Protein AF-A0A0H2R542-F1 (afdb_monomer)

Nearest PDB structures (foldseek):
  8xqs-assembly1_R  TM=4.931E-01  e=3.703E-01  Clostridium perfringens

pLDDT: mean 76.77, std 12.12, range [44.44, 93.62]

Organism: NCBI:txid27342

Mean predicted aligned error: 9.07 Å

Structure (mmCIF, N/CA/C/O backbone):
data_AF-A0A0H2R542-F1
#
_entry.id   AF-A0A0H2R542-F1
#
loop_
_atom_site.group_PDB
_atom_site.id
_atom_site.type_symbol
_atom_site.label_atom_id
_atom_site.label_alt_id
_atom_site.label_comp_id
_atom_site.label_asym_id
_atom_site.label_entity_id
_atom_site.label_seq_id
_atom_site.pdbx_PDB_ins_code
_atom_site.Cartn_x
_atom_site.Cartn_y
_atom_site.Cartn_z
_atom_site.occupancy
_atom_site.B_iso_or_equiv
_atom_site.auth_seq_id
_atom_site.auth_comp_id
_atom_site.auth_asym_id
_atom_site.auth_atom_id
_atom_site.pdbx_PDB_model_num
ATOM 1 N N . MET A 1 1 ? 18.135 -10.079 -33.318 1.00 53.62 1 MET A N 1
ATOM 2 C CA . MET A 1 1 ? 16.700 -9.820 -33.598 1.00 53.62 1 MET A CA 1
ATOM 3 C C . MET A 1 1 ? 15.790 -10.272 -32.455 1.00 53.62 1 MET A C 1
ATOM 5 O O . MET A 1 1 ? 14.823 -9.570 -32.193 1.00 53.62 1 MET A O 1
ATOM 9 N N . SER A 1 2 ? 16.107 -11.361 -31.741 1.00 69.88 2 SER A N 1
ATOM 10 C CA . SER A 1 2 ? 15.374 -11.822 -30.545 1.00 69.88 2 SER A CA 1
ATOM 11 C C . SER A 1 2 ? 15.274 -10.767 -29.435 1.00 69.88 2 SER A C 1
ATOM 13 O O . SER A 1 2 ? 14.190 -10.521 -28.920 1.00 69.88 2 SER A O 1
ATOM 15 N N . ASP A 1 3 ? 16.378 -10.090 -29.116 1.00 69.19 3 ASP A N 1
ATOM 16 C CA . ASP A 1 3 ? 16.453 -9.250 -27.909 1.00 69.19 3 ASP A CA 1
ATOM 17 C C . ASP A 1 3 ? 15.667 -7.939 -28.056 1.00 69.19 3 ASP A C 1
ATOM 19 O O . ASP A 1 3 ? 15.075 -7.445 -27.098 1.00 69.19 3 ASP A O 1
ATOM 23 N N . LEU A 1 4 ? 15.581 -7.421 -29.288 1.00 73.12 4 LEU A N 1
ATOM 24 C CA . LEU A 1 4 ? 14.746 -6.268 -29.632 1.00 73.12 4 LEU A CA 1
ATOM 25 C C . LEU A 1 4 ? 13.259 -6.589 -29.439 1.00 73.12 4 LEU A C 1
ATOM 27 O O . LEU A 1 4 ? 12.520 -5.798 -28.857 1.00 73.12 4 LEU A O 1
ATOM 31 N N . ALA A 1 5 ? 12.827 -7.754 -29.928 1.00 76.38 5 ALA A N 1
ATOM 32 C CA . ALA A 1 5 ? 11.437 -8.181 -29.835 1.00 76.38 5 ALA A CA 1
ATOM 33 C C . ALA A 1 5 ? 11.014 -8.375 -28.371 1.00 76.38 5 ALA A C 1
ATOM 35 O O . ALA A 1 5 ? 9.961 -7.885 -27.967 1.00 76.38 5 ALA A O 1
ATOM 36 N N . VAL A 1 6 ? 11.870 -9.002 -27.555 1.00 75.94 6 VAL A N 1
ATOM 37 C CA . VAL A 1 6 ? 11.632 -9.171 -26.112 1.00 75.94 6 VAL A CA 1
ATOM 38 C C . VAL A 1 6 ? 11.520 -7.815 -25.411 1.00 75.94 6 VAL A C 1
ATOM 40 O O . VAL A 1 6 ? 10.579 -7.603 -24.646 1.00 75.94 6 VAL A O 1
ATOM 43 N N . ALA A 1 7 ? 12.413 -6.869 -25.716 1.00 69.94 7 ALA A N 1
ATOM 44 C CA . ALA A 1 7 ? 12.383 -5.538 -25.115 1.00 69.94 7 ALA A CA 1
ATOM 45 C C . ALA A 1 7 ? 11.099 -4.756 -25.455 1.00 69.94 7 ALA A C 1
ATOM 47 O O . ALA A 1 7 ? 10.524 -4.088 -24.593 1.00 69.94 7 ALA A O 1
ATOM 48 N N . VAL A 1 8 ? 10.610 -4.862 -26.695 1.00 76.00 8 VAL A N 1
ATOM 49 C CA . VAL A 1 8 ? 9.354 -4.220 -27.121 1.00 76.00 8 VAL A CA 1
ATOM 50 C C . VAL A 1 8 ? 8.142 -4.826 -26.404 1.00 76.00 8 VAL A C 1
ATOM 52 O O . VAL A 1 8 ? 7.282 -4.077 -25.940 1.00 76.00 8 VAL A O 1
ATOM 55 N N . ILE A 1 9 ? 8.088 -6.154 -26.256 1.00 78.62 9 ILE A N 1
ATOM 56 C CA . ILE A 1 9 ? 6.991 -6.849 -25.558 1.00 78.62 9 ILE A CA 1
ATOM 57 C C . ILE A 1 9 ? 6.966 -6.496 -24.066 1.00 78.62 9 ILE A C 1
ATOM 59 O O . ILE A 1 9 ? 5.898 -6.220 -23.512 1.00 78.62 9 ILE A O 1
ATOM 63 N N . GLN A 1 10 ? 8.133 -6.463 -23.413 1.00 73.44 10 GLN A N 1
ATOM 64 C CA . GLN A 1 10 ? 8.244 -6.056 -22.007 1.00 73.44 10 GLN A CA 1
ATOM 65 C C . GLN A 1 10 ? 7.733 -4.628 -21.815 1.00 73.44 10 GLN A C 1
ATOM 67 O O . GLN A 1 10 ? 6.914 -4.368 -20.936 1.00 73.44 10 GLN A O 1
ATOM 72 N N . ARG A 1 11 ? 8.140 -3.719 -22.704 1.00 72.19 11 ARG A N 1
ATOM 73 C CA . ARG A 1 11 ? 7.695 -2.326 -22.689 1.00 72.19 11 ARG A CA 1
ATOM 74 C C . ARG A 1 11 ? 6.179 -2.198 -22.857 1.00 72.19 11 ARG A C 1
ATOM 76 O O . ARG A 1 11 ? 5.546 -1.463 -22.107 1.00 72.19 11 ARG A O 1
ATOM 83 N N . GLN A 1 12 ? 5.592 -2.893 -23.830 1.00 79.75 12 GLN A N 1
ATOM 84 C CA . GLN A 1 12 ? 4.142 -2.868 -24.043 1.00 79.75 12 GLN A CA 1
ATOM 85 C C . GLN A 1 12 ? 3.383 -3.406 -22.830 1.00 79.75 12 GLN A C 1
ATOM 87 O O . GLN A 1 12 ? 2.414 -2.783 -22.402 1.00 79.75 12 GLN A O 1
ATOM 92 N N . SER A 1 13 ? 3.862 -4.504 -22.243 1.00 76.56 13 SER A N 1
ATOM 93 C CA . SER A 1 13 ? 3.279 -5.078 -21.027 1.00 76.56 13 SER A CA 1
ATOM 94 C C . SER A 1 13 ? 3.202 -4.042 -19.905 1.00 76.56 13 SER A C 1
ATOM 96 O O . SER A 1 13 ? 2.118 -3.822 -19.374 1.00 76.56 13 SER A O 1
ATOM 98 N N . VAL A 1 14 ? 4.306 -3.345 -19.603 1.00 74.56 14 VAL A N 1
ATOM 99 C CA . VAL A 1 14 ? 4.337 -2.290 -18.570 1.00 74.56 14 VAL A CA 1
ATOM 100 C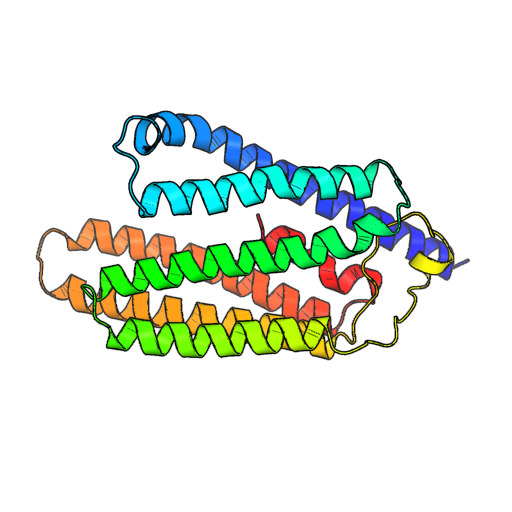 C . VAL A 1 14 ? 3.263 -1.230 -18.831 1.00 74.56 14 VAL A C 1
ATOM 102 O O . VAL A 1 14 ? 2.468 -0.940 -17.943 1.00 74.56 14 VAL A O 1
ATOM 105 N N . TYR A 1 15 ? 3.167 -0.706 -20.059 1.00 77.88 15 TYR A N 1
ATOM 106 C CA . TYR A 1 15 ? 2.163 0.310 -20.394 1.00 77.88 15 TYR A CA 1
ATOM 107 C C . TYR A 1 15 ? 0.727 -0.167 -20.186 1.00 77.88 15 TYR A C 1
ATOM 109 O O . TYR A 1 15 ? -0.081 0.572 -19.623 1.00 77.88 15 TYR A O 1
ATOM 117 N N . TYR A 1 16 ? 0.402 -1.379 -20.640 1.00 82.00 16 TYR A N 1
ATOM 118 C CA . TYR A 1 16 ? -0.943 -1.926 -20.479 1.00 82.00 16 TYR A CA 1
ATOM 119 C C . TYR A 1 16 ? -1.279 -2.170 -19.006 1.00 82.00 16 TYR A C 1
ATOM 121 O O . TYR A 1 16 ? -2.380 -1.827 -18.579 1.00 82.00 16 TYR A O 1
ATOM 129 N N . TYR A 1 17 ? -0.334 -2.687 -18.215 1.00 77.88 17 TYR A N 1
ATOM 130 C CA . TYR A 1 17 ? -0.530 -2.919 -16.783 1.00 77.88 17 TYR A CA 1
ATOM 131 C C . TYR A 1 17 ? -0.701 -1.621 -15.990 1.00 77.88 17 TYR A C 1
ATOM 133 O O . TYR A 1 17 ? -1.636 -1.512 -15.193 1.00 77.88 17 TYR A O 1
ATOM 141 N N . THR A 1 18 ? 0.145 -0.615 -16.229 1.00 76.69 18 THR A N 1
ATOM 142 C CA . THR A 1 18 ? 0.025 0.695 -15.573 1.00 76.69 18 THR A CA 1
ATOM 143 C C . THR A 1 18 ? -1.285 1.382 -15.958 1.00 76.69 18 THR A C 1
ATOM 145 O O . THR A 1 18 ? -1.970 1.921 -15.090 1.00 76.69 18 THR A O 1
ATOM 148 N N . LEU A 1 19 ? -1.685 1.318 -17.235 1.00 82.38 19 LEU A N 1
ATOM 149 C CA . LEU A 1 19 ? -2.954 1.889 -17.691 1.00 82.38 19 LEU A CA 1
ATOM 150 C C . LEU A 1 19 ? -4.158 1.187 -17.055 1.00 82.38 19 LEU A C 1
ATOM 152 O O . LEU A 1 19 ? -5.063 1.858 -16.571 1.00 82.38 19 LEU A O 1
ATOM 156 N N . ALA A 1 20 ? -4.169 -0.148 -17.035 1.00 84.31 20 ALA A N 1
ATOM 157 C CA . ALA A 1 20 ? -5.252 -0.918 -16.432 1.00 84.31 20 ALA A CA 1
ATOM 158 C C . ALA A 1 20 ? -5.397 -0.603 -14.936 1.00 84.31 20 ALA A C 1
ATOM 160 O O . ALA A 1 20 ? -6.502 -0.328 -14.474 1.00 84.31 20 ALA A O 1
ATOM 161 N N . SER A 1 21 ? -4.278 -0.562 -14.206 1.00 81.12 21 SER A N 1
ATOM 162 C CA . SER A 1 21 ? -4.252 -0.217 -12.778 1.00 81.12 21 SER A CA 1
ATOM 163 C C . SER A 1 21 ? -4.811 1.189 -12.534 1.00 81.12 21 SER A C 1
ATOM 165 O O . SER A 1 21 ? -5.658 1.388 -11.665 1.00 81.12 21 SER A O 1
ATOM 167 N N . PHE A 1 22 ? -4.406 2.159 -13.358 1.00 82.38 22 PHE A N 1
ATOM 168 C CA . PHE A 1 22 ? -4.905 3.530 -13.286 1.00 82.38 22 PHE A CA 1
ATOM 169 C C . PHE A 1 22 ? -6.413 3.623 -13.538 1.00 82.38 22 PHE A C 1
ATOM 171 O O . PHE A 1 22 ? -7.132 4.256 -12.766 1.00 82.38 22 PHE A O 1
ATOM 178 N N . VAL A 1 23 ? -6.900 2.974 -14.601 1.00 86.56 23 VAL A N 1
ATOM 179 C CA . VAL A 1 23 ? -8.323 2.988 -14.962 1.00 86.56 23 VAL A CA 1
ATOM 180 C C . VAL A 1 23 ? -9.168 2.376 -13.850 1.00 86.56 23 VAL A C 1
ATOM 182 O O . VAL A 1 23 ? -10.178 2.968 -13.483 1.00 86.56 23 VAL A O 1
ATOM 185 N N . ILE A 1 24 ? -8.748 1.240 -13.283 1.00 86.31 24 ILE A N 1
ATOM 186 C CA . ILE A 1 24 ? -9.469 0.585 -12.183 1.00 86.31 24 ILE A CA 1
ATOM 187 C C . ILE A 1 24 ? -9.507 1.491 -10.946 1.00 86.31 24 ILE A C 1
ATOM 189 O O . ILE A 1 24 ? -10.582 1.699 -10.389 1.00 86.31 24 ILE A O 1
ATOM 193 N N . CYS A 1 25 ? -8.375 2.087 -10.559 1.00 83.06 25 CYS A N 1
ATOM 194 C CA . CYS A 1 25 ? -8.300 2.985 -9.403 1.00 83.06 25 CYS A CA 1
ATOM 195 C C . CYS A 1 25 ? -9.212 4.212 -9.554 1.00 83.06 25 CYS A C 1
ATOM 197 O O . CYS A 1 25 ? -9.959 4.559 -8.640 1.00 83.06 25 CYS A O 1
ATOM 199 N N . TYR A 1 26 ? -9.199 4.856 -10.724 1.00 86.50 26 TYR A N 1
ATOM 200 C CA . TYR A 1 26 ? -10.046 6.023 -10.982 1.00 86.50 26 TYR A CA 1
ATOM 201 C C . TYR A 1 26 ? -11.521 5.638 -11.073 1.00 86.50 26 TYR A C 1
ATOM 203 O O . TYR A 1 26 ? -12.378 6.364 -10.572 1.00 86.50 26 TYR A O 1
ATOM 211 N N . TYR A 1 27 ? -11.825 4.492 -11.682 1.00 88.88 27 TYR A N 1
ATOM 212 C CA . TYR A 1 27 ? -13.186 3.978 -11.756 1.00 88.88 27 TYR A CA 1
ATOM 213 C C . TYR A 1 27 ? -13.770 3.725 -10.359 1.00 88.88 27 TYR A C 1
ATOM 215 O O . TYR A 1 27 ? -14.865 4.206 -10.066 1.00 88.88 27 TYR A O 1
ATOM 223 N N . ASP A 1 28 ? -13.024 3.053 -9.476 1.00 85.81 28 ASP A N 1
ATOM 224 C CA . ASP A 1 28 ? -13.443 2.817 -8.088 1.00 85.81 28 ASP A CA 1
ATOM 225 C C . ASP A 1 28 ? -13.589 4.128 -7.294 1.00 85.81 28 ASP A C 1
ATOM 227 O O . ASP A 1 28 ? -14.561 4.324 -6.554 1.00 85.81 28 ASP A O 1
ATOM 231 N N . TYR A 1 29 ? -12.681 5.085 -7.521 1.00 85.25 29 TYR A N 1
ATOM 232 C CA . TYR A 1 29 ? -12.760 6.414 -6.918 1.00 85.25 29 TYR A CA 1
ATOM 233 C C . TYR A 1 29 ? -14.073 7.126 -7.267 1.00 85.25 29 TYR A C 1
ATOM 235 O O . TYR A 1 29 ? -14.777 7.586 -6.366 1.00 85.25 29 TYR A O 1
ATOM 243 N N . PHE A 1 30 ? -14.432 7.193 -8.554 1.00 88.88 30 PHE A N 1
ATOM 244 C CA . PHE A 1 30 ? -15.664 7.862 -8.981 1.00 88.88 30 PHE A CA 1
ATOM 245 C C . PHE A 1 30 ? -16.918 7.143 -8.488 1.00 88.88 30 PHE A C 1
ATOM 247 O O . PHE A 1 30 ? -17.878 7.807 -8.104 1.00 88.88 30 PHE A O 1
ATOM 254 N N . LEU A 1 31 ? -16.902 5.810 -8.438 1.00 88.88 31 LEU A N 1
ATOM 255 C CA . LEU A 1 31 ? -18.041 5.026 -7.961 1.00 88.88 31 LEU A CA 1
ATOM 256 C C . LEU A 1 31 ? -18.330 5.261 -6.470 1.00 88.88 31 LEU A C 1
ATOM 258 O O . LEU A 1 31 ? -19.480 5.232 -6.041 1.00 88.88 31 LEU A O 1
ATOM 262 N N . THR A 1 32 ? -17.290 5.523 -5.679 1.00 87.38 32 THR A N 1
ATOM 263 C CA . THR A 1 32 ? -17.393 5.724 -4.225 1.00 87.38 32 THR A CA 1
ATOM 264 C C . THR A 1 32 ? -17.502 7.199 -3.811 1.00 87.38 32 THR A C 1
ATOM 266 O O . THR A 1 32 ? -17.672 7.497 -2.627 1.00 87.38 32 THR A O 1
ATOM 269 N N . LEU A 1 33 ? -17.430 8.133 -4.767 1.00 86.88 33 LEU A N 1
ATOM 270 C CA . LEU A 1 33 ? -17.436 9.578 -4.518 1.00 86.88 33 LEU A CA 1
ATOM 271 C C . LEU A 1 33 ? -18.778 10.084 -3.962 1.00 86.88 33 LEU A C 1
ATOM 273 O O . LEU A 1 33 ? -18.793 10.913 -3.051 1.00 86.88 33 LEU A O 1
ATOM 277 N N . ASP A 1 34 ? -19.902 9.555 -4.447 1.00 87.31 34 ASP A N 1
ATOM 278 C CA . ASP A 1 34 ? -21.232 9.946 -3.958 1.00 87.31 34 ASP A CA 1
ATOM 279 C C . ASP A 1 34 ? -21.423 9.589 -2.475 1.00 87.31 34 ASP A C 1
ATOM 281 O O . ASP A 1 34 ? -21.892 10.406 -1.670 1.00 87.31 34 ASP A O 1
ATOM 285 N N . ASP A 1 35 ? -20.992 8.388 -2.086 1.00 84.69 35 ASP A N 1
ATOM 286 C CA . ASP A 1 35 ? -21.011 7.940 -0.695 1.00 84.69 35 ASP A CA 1
ATOM 287 C C . ASP A 1 35 ? -20.030 8.749 0.166 1.00 84.69 35 ASP A C 1
ATOM 289 O O . ASP A 1 35 ? -20.356 9.147 1.289 1.00 84.69 35 ASP A O 1
ATOM 293 N N . GLU A 1 36 ? -18.847 9.072 -0.356 1.00 85.62 36 GLU A N 1
ATOM 294 C CA . GLU A 1 36 ? -17.854 9.897 0.335 1.00 85.62 36 GLU A CA 1
ATOM 295 C C . GLU A 1 36 ? -18.402 11.291 0.678 1.00 85.62 36 GLU A C 1
ATOM 297 O O . GLU A 1 36 ? -18.306 11.743 1.829 1.00 85.62 36 GLU A O 1
ATOM 302 N N . ILE A 1 37 ? -19.045 11.956 -0.284 1.00 84.62 37 ILE A N 1
ATOM 303 C CA . ILE A 1 37 ? -19.677 13.263 -0.069 1.00 84.62 37 ILE A CA 1
ATOM 304 C C . ILE A 1 37 ? -20.803 13.147 0.964 1.00 84.62 37 ILE A C 1
ATOM 306 O O . ILE A 1 37 ? -20.962 14.006 1.841 1.00 84.62 37 ILE A O 1
ATOM 310 N N . ARG A 1 38 ? -21.591 12.071 0.907 1.00 84.50 38 ARG A N 1
ATOM 311 C CA . ARG A 1 38 ? -22.715 11.870 1.824 1.00 84.50 38 ARG A CA 1
ATOM 312 C C . ARG A 1 38 ? -22.267 11.620 3.265 1.00 84.50 38 ARG A C 1
ATOM 314 O O . ARG A 1 38 ? -22.882 12.169 4.183 1.00 84.50 38 ARG A O 1
ATOM 321 N N . TYR A 1 39 ? -21.228 10.810 3.471 1.00 80.19 39 TYR A N 1
ATOM 322 C CA . TYR A 1 39 ? -20.844 10.311 4.797 1.00 80.19 39 TYR A CA 1
ATOM 323 C C . TYR A 1 39 ? -19.671 11.052 5.447 1.00 80.19 39 TYR A C 1
ATOM 325 O O . TYR A 1 39 ? -19.655 11.186 6.675 1.00 80.19 39 TYR A O 1
ATOM 333 N N . PHE A 1 40 ? -18.706 11.544 4.666 1.00 80.19 40 PHE A N 1
ATOM 334 C CA . PHE A 1 40 ? -17.495 12.176 5.198 1.00 80.19 40 PHE A CA 1
ATOM 335 C C . PHE A 1 40 ? -17.535 13.700 5.115 1.00 80.19 40 PHE A C 1
ATOM 337 O O . PHE A 1 40 ? -17.235 14.356 6.111 1.00 80.19 40 PHE A O 1
ATOM 344 N N . TRP A 1 41 ? -17.973 14.276 3.992 1.00 79.56 41 TRP A N 1
ATOM 345 C CA . TRP A 1 41 ? -17.943 15.735 3.801 1.00 79.56 41 TRP A CA 1
ATOM 346 C C . TRP A 1 41 ? -18.925 16.492 4.703 1.00 79.56 41 TRP A C 1
ATOM 348 O O . TRP A 1 41 ? -18.670 17.626 5.097 1.00 79.56 41 TRP A O 1
ATOM 358 N N . ARG A 1 42 ? -20.047 15.865 5.071 1.00 71.81 42 ARG A N 1
ATOM 359 C CA . ARG A 1 42 ? -21.074 16.477 5.934 1.00 71.81 42 ARG A CA 1
ATOM 360 C C . ARG A 1 42 ? -20.825 16.281 7.434 1.00 71.81 42 ARG A C 1
ATOM 362 O O . ARG A 1 42 ? -21.617 16.750 8.251 1.00 71.81 42 ARG A O 1
ATOM 369 N N . ARG A 1 43 ? -19.763 15.567 7.822 1.00 73.31 43 ARG A N 1
ATOM 370 C CA . ARG A 1 43 ? -19.461 15.222 9.220 1.00 73.31 43 ARG A CA 1
ATOM 371 C C . ARG A 1 43 ? -18.338 16.107 9.770 1.00 73.31 43 ARG A C 1
ATOM 373 O O . ARG A 1 43 ? -17.521 16.635 9.029 1.00 73.31 43 ARG A O 1
ATOM 380 N N . LYS A 1 44 ? -18.275 16.263 11.098 1.00 73.12 44 LYS A N 1
ATOM 381 C CA . LYS A 1 44 ? -17.173 16.976 11.766 1.00 73.12 44 LYS A CA 1
ATOM 382 C C . LYS A 1 44 ? -15.829 16.321 11.421 1.00 73.12 44 LYS A C 1
ATOM 384 O O . LYS A 1 44 ? -15.669 15.117 11.633 1.00 73.12 44 LYS A O 1
ATOM 389 N N . PHE A 1 45 ? -14.879 17.123 10.940 1.00 74.81 45 PHE A N 1
ATOM 390 C CA . PHE A 1 45 ? -13.511 16.692 10.660 1.00 74.81 45 PHE A CA 1
ATOM 391 C C . PHE A 1 45 ? -12.841 16.188 11.943 1.00 74.81 45 PHE A C 1
ATOM 393 O O . PHE A 1 45 ? -12.611 16.944 12.884 1.00 74.81 45 PHE A O 1
ATOM 400 N N . GLY A 1 46 ? -12.553 14.889 11.982 1.00 81.12 46 GLY A N 1
ATOM 401 C CA . GLY A 1 46 ? -11.770 14.242 13.031 1.00 81.12 46 GLY A CA 1
ATOM 402 C C . GLY A 1 46 ? -10.554 13.529 12.445 1.00 81.12 46 GLY A C 1
ATOM 403 O O . GLY A 1 46 ? -10.431 13.395 11.228 1.00 81.12 46 GLY A O 1
ATOM 404 N N . LEU A 1 47 ? -9.680 13.016 13.311 1.00 79.19 47 LEU A N 1
ATOM 405 C CA . LEU A 1 47 ? -8.424 12.370 12.913 1.00 79.19 47 LEU A CA 1
ATOM 406 C C . LEU A 1 47 ? -8.630 11.181 11.954 1.00 79.19 47 LEU A C 1
ATOM 408 O O . LEU A 1 47 ? -7.880 11.021 11.000 1.00 79.19 47 LEU A O 1
ATOM 412 N N . THR A 1 48 ? -9.690 10.390 12.141 1.00 76.25 48 THR A N 1
ATOM 413 C CA . THR A 1 48 ? -10.041 9.286 11.229 1.00 76.25 48 THR A CA 1
ATOM 414 C C . THR A 1 48 ? -10.469 9.777 9.844 1.00 76.25 48 THR A C 1
ATOM 416 O O . THR A 1 48 ? -10.105 9.160 8.851 1.00 76.25 48 THR A O 1
ATOM 419 N N . ALA A 1 49 ? -11.210 10.888 9.767 1.00 80.69 49 ALA A N 1
ATOM 420 C CA . ALA A 1 49 ? -11.611 11.479 8.490 1.00 80.69 49 ALA A CA 1
ATOM 421 C C . ALA A 1 49 ? -10.399 12.082 7.767 1.00 80.69 49 ALA A C 1
ATOM 423 O O . ALA A 1 49 ? -10.236 11.870 6.572 1.00 80.69 49 ALA A O 1
ATOM 424 N N . PHE A 1 50 ? -9.507 12.756 8.502 1.00 84.06 50 PHE A N 1
ATOM 425 C CA . PHE A 1 50 ? -8.255 13.270 7.948 1.00 84.06 50 PHE A CA 1
ATOM 426 C C . PHE A 1 50 ? -7.379 12.152 7.375 1.00 84.06 50 PHE A C 1
ATOM 428 O O . PHE A 1 50 ? -6.936 12.261 6.241 1.00 84.06 50 PHE A O 1
ATOM 435 N N . LEU A 1 51 ? -7.162 11.062 8.119 1.00 80.94 51 LEU A N 1
ATOM 436 C CA . LEU A 1 51 ? -6.358 9.935 7.637 1.00 80.94 51 LEU A CA 1
ATOM 437 C C . LEU A 1 51 ? -6.993 9.224 6.439 1.00 80.94 51 LEU A C 1
ATOM 439 O O . LEU A 1 51 ? -6.276 8.827 5.526 1.00 80.94 51 LEU A O 1
ATOM 443 N N . PHE A 1 52 ? -8.323 9.095 6.427 1.00 82.00 52 PHE A N 1
ATOM 444 C CA . PHE A 1 52 ? -9.053 8.567 5.277 1.00 82.00 52 PHE A CA 1
ATOM 445 C C . PHE A 1 52 ? -8.804 9.420 4.027 1.00 82.00 52 PHE A C 1
ATOM 447 O O . PHE A 1 52 ? -8.358 8.895 3.010 1.00 82.00 52 PHE A O 1
ATOM 454 N N . PHE A 1 53 ? -9.005 10.738 4.123 1.00 85.38 53 PHE A N 1
ATOM 455 C CA . PHE A 1 53 ? -8.746 11.652 3.013 1.00 85.38 53 PHE A CA 1
ATOM 456 C C . PHE A 1 53 ? -7.273 11.666 2.611 1.00 85.38 53 PHE A C 1
ATOM 458 O O . PHE A 1 53 ? -6.969 11.667 1.424 1.00 85.38 53 PHE A O 1
ATOM 465 N N . LEU A 1 54 ? -6.355 11.629 3.578 1.00 85.12 54 LEU A N 1
ATOM 466 C CA . LEU A 1 54 ? -4.927 11.595 3.302 1.00 85.12 54 LEU A CA 1
ATOM 467 C C . LEU A 1 54 ? -4.571 10.361 2.476 1.00 85.12 54 LEU A C 1
ATOM 469 O O . LEU A 1 54 ? -3.949 10.509 1.435 1.00 85.12 54 LEU A O 1
ATOM 473 N N . ASN A 1 55 ? -4.987 9.164 2.887 1.00 83.81 55 ASN A N 1
ATOM 474 C CA . ASN A 1 55 ? -4.703 7.940 2.141 1.00 83.81 55 ASN A CA 1
ATOM 475 C C . ASN A 1 55 ? -5.339 7.956 0.744 1.00 83.81 55 ASN A C 1
ATOM 477 O O . ASN A 1 55 ? -4.650 7.716 -0.245 1.00 83.81 55 ASN A O 1
ATOM 481 N N . ARG A 1 56 ? -6.616 8.338 0.660 1.00 85.44 56 ARG A N 1
ATOM 482 C CA . ARG A 1 56 ? -7.385 8.331 -0.588 1.00 85.44 56 ARG A CA 1
ATOM 483 C C . ARG A 1 56 ? -6.885 9.360 -1.605 1.00 85.44 56 ARG A C 1
ATOM 485 O O . ARG A 1 56 ? -6.602 9.010 -2.747 1.00 85.44 56 ARG A O 1
ATOM 492 N N . TYR A 1 57 ? -6.709 10.616 -1.198 1.00 85.25 57 TYR A N 1
ATOM 493 C CA . TYR A 1 57 ? -6.236 11.668 -2.101 1.00 85.25 57 TYR A CA 1
ATOM 494 C C . TYR A 1 57 ? -4.748 11.562 -2.412 1.00 85.25 57 TYR A C 1
ATOM 496 O O . TYR A 1 57 ? -4.345 11.946 -3.506 1.00 85.25 57 TYR A O 1
ATOM 504 N N . THR A 1 58 ? -3.936 11.010 -1.505 1.00 83.69 58 THR A N 1
ATOM 505 C CA . THR A 1 58 ? -2.537 10.692 -1.825 1.00 83.69 58 THR A CA 1
ATOM 506 C C . THR A 1 58 ? -2.479 9.705 -2.978 1.00 83.69 58 THR A C 1
ATOM 508 O O . THR A 1 58 ? -1.741 9.946 -3.929 1.00 83.69 58 THR A O 1
ATOM 511 N N . GLN A 1 59 ? -3.284 8.641 -2.931 1.00 81.88 59 GLN A N 1
ATOM 512 C CA . GLN A 1 59 ? -3.292 7.638 -3.988 1.00 81.88 59 GLN A CA 1
ATOM 513 C C . GLN A 1 59 ? -3.782 8.222 -5.320 1.00 81.88 59 GLN A C 1
ATOM 515 O O . GLN A 1 59 ? -3.124 8.075 -6.352 1.00 81.88 59 GLN A O 1
ATOM 520 N N . PHE A 1 60 ? -4.880 8.981 -5.282 1.00 83.12 60 PHE A N 1
ATOM 521 C CA . PHE A 1 60 ? -5.444 9.624 -6.467 1.00 83.12 60 PHE A CA 1
ATOM 522 C C . PHE A 1 60 ? -4.479 10.631 -7.118 1.00 83.12 60 PHE A C 1
ATOM 524 O O . PHE A 1 60 ? -4.197 10.542 -8.315 1.00 83.12 60 PHE A O 1
ATOM 531 N N . LEU A 1 61 ? -3.950 11.576 -6.330 1.00 84.56 61 LEU A N 1
ATOM 532 C CA . LEU A 1 61 ? -3.102 12.660 -6.831 1.00 84.56 61 LEU A CA 1
ATOM 533 C C . LEU A 1 61 ? -1.692 12.187 -7.169 1.00 84.56 61 LEU A C 1
ATOM 535 O O . LEU A 1 61 ? -1.130 12.623 -8.169 1.00 84.56 61 LEU A O 1
ATOM 539 N N . GLY A 1 62 ? -1.109 11.2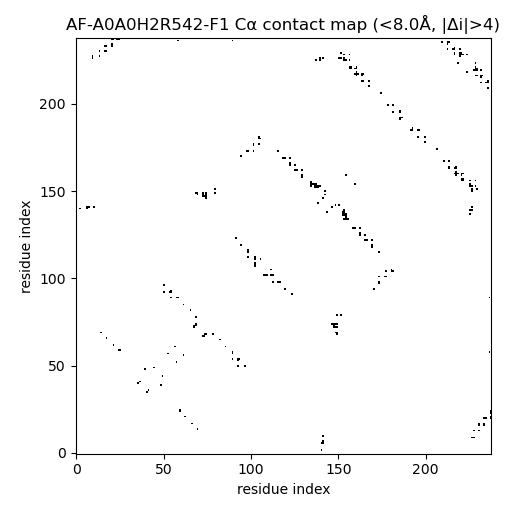99 -6.365 1.00 78.56 62 GLY A N 1
ATOM 540 C CA . GLY A 1 62 ? 0.266 10.853 -6.577 1.00 78.56 62 GLY A CA 1
ATOM 541 C C . GLY A 1 62 ? 0.437 9.883 -7.747 1.00 78.56 62 GLY A C 1
ATOM 542 O O . GLY A 1 62 ? 1.538 9.751 -8.279 1.00 78.56 62 GLY A O 1
ATOM 543 N N . THR A 1 63 ? -0.654 9.296 -8.245 1.00 77.25 63 THR A N 1
ATOM 544 C CA . THR A 1 63 ? -0.625 8.510 -9.486 1.00 77.25 63 THR A CA 1
ATOM 545 C C . THR A 1 63 ? -0.571 9.404 -10.740 1.00 77.25 63 THR A C 1
ATOM 547 O O . THR A 1 63 ? -0.108 8.965 -11.792 1.00 77.25 63 THR A O 1
ATOM 550 N N . ILE A 1 64 ? -0.960 10.687 -10.657 1.00 81.81 64 ILE A N 1
ATOM 551 C CA . ILE A 1 64 ? -0.980 11.602 -11.817 1.00 81.81 64 ILE A CA 1
ATOM 552 C C . ILE A 1 64 ? 0.430 11.838 -12.389 1.00 81.81 64 ILE A C 1
ATOM 554 O O . ILE A 1 64 ? 0.619 11.613 -13.589 1.00 81.81 64 ILE A O 1
ATOM 558 N N . PRO A 1 65 ? 1.448 12.239 -11.595 1.00 77.62 65 PRO A N 1
ATOM 559 C CA . PRO A 1 65 ? 2.789 12.460 -12.131 1.00 77.62 65 PRO A CA 1
ATOM 560 C C . PRO A 1 65 ? 3.399 11.181 -12.695 1.00 77.62 65 PRO A C 1
ATOM 562 O O . PRO A 1 65 ? 4.071 11.226 -13.717 1.00 77.62 65 PRO A O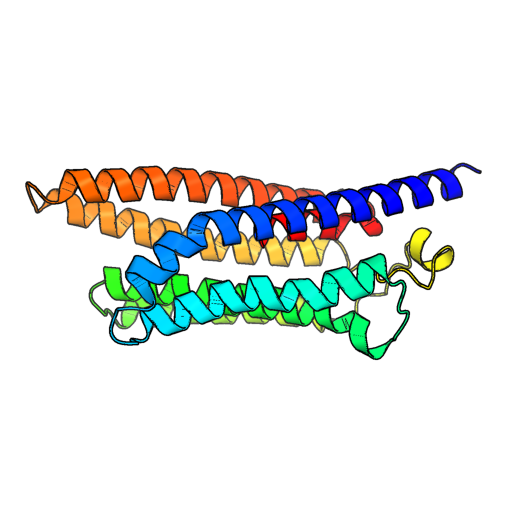 1
ATOM 565 N N . VAL A 1 66 ? 3.109 10.031 -12.085 1.00 74.06 66 VAL A N 1
ATOM 566 C CA . VAL A 1 66 ? 3.555 8.730 -12.583 1.00 74.06 66 VAL A CA 1
ATOM 567 C C . VAL A 1 66 ? 3.036 8.460 -13.994 1.00 74.06 66 VAL A C 1
ATOM 569 O O . VAL A 1 66 ? 3.807 8.071 -14.872 1.00 74.06 66 VAL A O 1
ATOM 572 N N . VAL A 1 67 ? 1.740 8.665 -14.233 1.00 76.06 67 VAL A N 1
ATOM 573 C CA . VAL A 1 67 ? 1.131 8.445 -15.551 1.00 76.06 67 VAL A CA 1
ATOM 574 C C . VAL A 1 67 ? 1.725 9.414 -16.566 1.00 76.06 67 VAL A C 1
ATOM 576 O O . VAL A 1 67 ? 2.129 9.000 -17.652 1.00 76.06 67 VAL A O 1
ATOM 579 N N . ILE A 1 68 ? 1.868 10.689 -16.203 1.00 76.50 68 ILE A N 1
ATOM 580 C CA . ILE A 1 68 ? 2.478 11.691 -17.082 1.00 76.50 68 ILE A CA 1
ATOM 581 C C . ILE A 1 68 ? 3.909 11.285 -17.452 1.00 76.50 68 ILE A C 1
ATOM 583 O O . ILE A 1 68 ? 4.241 11.266 -18.631 1.00 76.50 68 ILE A O 1
ATOM 587 N N . LEU A 1 69 ? 4.742 10.896 -16.488 1.00 71.12 69 LEU A N 1
ATOM 588 C CA . LEU A 1 69 ? 6.124 10.477 -16.748 1.00 71.12 69 LEU A CA 1
ATOM 589 C C . LEU A 1 69 ? 6.186 9.222 -17.626 1.00 71.12 69 LEU A C 1
ATOM 591 O O . LEU A 1 69 ? 6.998 9.143 -18.548 1.00 71.12 69 LEU A O 1
ATOM 595 N N . THR A 1 70 ? 5.276 8.276 -17.392 1.00 69.62 70 THR A N 1
ATOM 596 C CA . THR A 1 70 ? 5.197 7.020 -18.144 1.00 69.62 70 THR A CA 1
ATOM 597 C C . THR A 1 70 ? 4.819 7.273 -19.611 1.00 69.62 70 THR A C 1
ATOM 599 O O . THR A 1 70 ? 5.495 6.786 -20.523 1.00 69.62 70 THR A O 1
ATOM 602 N N . PHE A 1 71 ? 3.773 8.068 -19.867 1.00 70.69 71 PHE A N 1
ATOM 603 C CA . PHE A 1 71 ? 3.199 8.253 -21.208 1.00 70.69 71 PHE A CA 1
ATOM 604 C C . PHE A 1 71 ? 3.763 9.451 -21.988 1.00 70.69 71 PHE A C 1
ATOM 606 O O . PHE A 1 71 ? 3.875 9.369 -23.212 1.00 70.69 71 PHE A O 1
ATOM 613 N N . ALA A 1 72 ? 4.166 10.535 -21.319 1.00 70.25 72 ALA A N 1
ATOM 614 C CA . ALA A 1 72 ? 4.670 11.749 -21.971 1.00 70.25 72 ALA A CA 1
ATOM 615 C C . ALA A 1 72 ? 6.156 11.670 -22.371 1.00 70.25 72 ALA A C 1
ATOM 617 O O . ALA A 1 72 ? 6.660 12.596 -23.003 1.00 70.25 72 ALA A O 1
ATOM 618 N N . ARG A 1 73 ? 6.859 10.567 -22.051 1.00 62.50 73 ARG A N 1
ATOM 619 C CA . ARG A 1 73 ? 8.290 10.345 -22.372 1.00 62.50 73 ARG A CA 1
ATOM 620 C C . ARG A 1 73 ? 9.200 11.484 -21.894 1.00 62.50 73 ARG A C 1
ATOM 622 O O . ARG A 1 73 ? 10.209 11.790 -22.532 1.00 62.50 73 ARG A O 1
ATOM 629 N N . LEU A 1 74 ? 8.830 12.132 -20.791 1.00 60.19 74 LEU A N 1
ATOM 630 C CA . LEU A 1 74 ? 9.616 13.204 -20.194 1.00 60.19 74 LEU A CA 1
ATOM 631 C C . LEU A 1 74 ? 10.810 12.571 -19.473 1.00 60.19 74 LEU A C 1
ATOM 633 O O . LEU A 1 74 ? 10.705 12.126 -18.335 1.00 60.19 74 LEU A O 1
ATOM 637 N N . SER A 1 75 ? 11.944 12.497 -20.170 1.00 54.69 75 SER A N 1
ATOM 638 C CA . SER A 1 75 ? 13.213 12.002 -19.630 1.00 54.69 75 SER A CA 1
ATOM 639 C C . SER A 1 75 ? 13.875 13.076 -18.766 1.00 54.69 75 SER A C 1
ATOM 641 O O . SER A 1 75 ? 14.950 13.578 -19.103 1.00 54.69 75 SER A O 1
ATOM 643 N N . ASP A 1 76 ? 13.231 13.454 -17.666 1.00 57.03 76 ASP A N 1
ATOM 644 C CA . ASP A 1 76 ? 13.818 14.394 -16.722 1.00 57.03 76 ASP A CA 1
ATOM 645 C C . ASP A 1 76 ? 14.373 13.643 -15.505 1.00 57.03 76 ASP A C 1
ATOM 647 O O . ASP A 1 76 ? 13.644 13.010 -14.735 1.00 57.03 76 ASP A O 1
ATOM 651 N N . LYS A 1 77 ? 15.702 13.675 -15.346 1.00 57.28 77 LYS A N 1
ATOM 652 C CA . LYS A 1 77 ? 16.443 12.881 -14.344 1.00 57.28 77 LYS A CA 1
ATOM 653 C C . LYS A 1 77 ? 16.031 13.203 -12.902 1.00 57.28 77 LYS A C 1
ATOM 655 O O . LYS A 1 77 ? 16.256 12.389 -12.012 1.00 57.28 77 LYS A O 1
ATOM 660 N N . GLY A 1 78 ? 15.419 14.367 -12.670 1.00 59.12 78 GLY A N 1
ATOM 661 C CA . GLY A 1 78 ? 14.897 14.771 -11.363 1.00 59.12 78 GLY A CA 1
ATOM 662 C C . GLY A 1 78 ? 13.638 14.018 -10.918 1.00 59.12 78 GLY A C 1
ATOM 663 O O . GLY A 1 78 ? 13.376 13.946 -9.721 1.00 59.12 78 GLY A O 1
ATOM 664 N N . PHE A 1 79 ? 12.883 13.419 -11.846 1.00 63.25 79 PHE A N 1
ATOM 665 C CA . PHE A 1 79 ? 11.595 12.774 -11.551 1.00 63.25 79 PHE A CA 1
ATOM 666 C C . PHE A 1 79 ? 11.668 11.250 -11.411 1.00 63.25 79 PHE A C 1
ATOM 668 O O . PHE A 1 79 ? 10.731 10.631 -10.915 1.00 63.25 79 PHE A O 1
ATOM 675 N N . GLN A 1 80 ? 12.799 10.637 -11.760 1.00 61.06 80 GLN A N 1
ATOM 676 C CA . GLN A 1 80 ? 13.015 9.197 -11.620 1.00 61.06 80 GLN A CA 1
ATOM 677 C C . GLN A 1 80 ? 12.870 8.659 -10.173 1.00 61.06 80 GLN A C 1
ATOM 679 O O . GLN A 1 80 ? 12.294 7.585 -10.010 1.00 61.06 80 GLN A O 1
ATOM 684 N N . PRO A 1 81 ? 13.292 9.369 -9.101 1.00 67.62 81 PRO A N 1
ATOM 685 C CA . PRO A 1 81 ? 13.099 8.870 -7.738 1.00 67.62 81 PRO A CA 1
ATOM 686 C C . PRO A 1 81 ? 11.686 9.126 -7.181 1.00 67.62 81 PRO A C 1
ATOM 688 O O . PRO A 1 81 ? 11.356 8.615 -6.112 1.00 67.62 81 PRO A O 1
ATOM 691 N N . TYR A 1 82 ? 10.834 9.895 -7.878 1.00 74.75 82 TYR A N 1
ATOM 692 C CA . TYR A 1 82 ? 9.492 10.248 -7.398 1.00 74.75 82 TYR A CA 1
ATOM 693 C C . TYR A 1 82 ? 8.640 9.012 -7.098 1.00 74.75 82 TYR A C 1
ATOM 695 O O . TYR A 1 82 ? 8.006 8.950 -6.047 1.00 74.75 82 TYR A O 1
ATOM 703 N N . HIS A 1 83 ? 8.664 8.015 -7.988 1.00 71.94 83 HIS A N 1
ATOM 704 C CA . HIS A 1 83 ? 7.875 6.796 -7.820 1.00 71.94 83 HIS A CA 1
ATOM 705 C C . HIS A 1 83 ? 8.230 6.052 -6.525 1.00 71.94 83 HIS A C 1
ATOM 707 O O . HIS A 1 83 ? 7.345 5.706 -5.746 1.00 71.94 83 HIS A O 1
ATOM 713 N N . HIS A 1 84 ? 9.525 5.894 -6.247 1.00 72.25 84 HIS A N 1
ATOM 714 C CA . HIS A 1 84 ? 10.007 5.189 -5.061 1.00 72.25 84 HIS A CA 1
ATOM 715 C C . HIS A 1 84 ? 9.551 5.896 -3.782 1.00 72.25 84 HIS A C 1
ATOM 717 O O . HIS A 1 84 ? 9.033 5.266 -2.859 1.00 72.25 84 HIS A O 1
ATOM 723 N N . TYR A 1 85 ? 9.695 7.224 -3.735 1.00 78.00 85 TYR A N 1
ATOM 724 C CA . TYR A 1 85 ? 9.221 8.010 -2.598 1.00 78.00 85 TYR A CA 1
ATOM 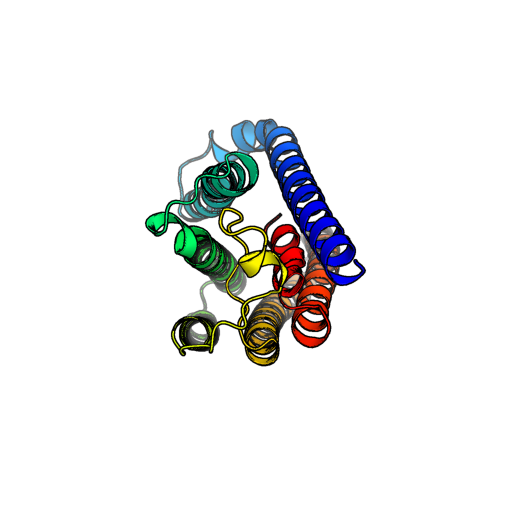725 C C . TYR A 1 85 ? 7.701 7.939 -2.444 1.00 78.00 85 TYR A C 1
ATOM 727 O O . TYR A 1 85 ? 7.212 7.866 -1.318 1.00 78.00 85 TYR A O 1
ATOM 735 N N . PHE A 1 86 ? 6.958 7.918 -3.551 1.00 80.06 86 PHE A N 1
ATOM 736 C CA . PHE A 1 86 ? 5.505 7.813 -3.540 1.00 80.06 86 PHE A CA 1
ATOM 737 C C . PHE A 1 86 ? 5.014 6.465 -2.989 1.00 80.06 86 PHE A C 1
ATOM 739 O O . PHE A 1 86 ? 4.151 6.445 -2.108 1.00 80.06 86 PHE A O 1
ATOM 746 N N . VAL A 1 87 ? 5.597 5.346 -3.429 1.00 76.25 87 VAL A N 1
ATOM 747 C CA . VAL A 1 87 ? 5.264 4.007 -2.907 1.00 76.25 87 VAL A CA 1
ATOM 748 C C . VAL A 1 87 ? 5.603 3.899 -1.420 1.00 76.25 87 VAL A C 1
ATOM 750 O O . VAL A 1 87 ? 4.785 3.456 -0.619 1.00 76.25 87 VAL A O 1
ATOM 753 N N . VAL A 1 88 ? 6.777 4.374 -0.997 1.00 79.38 88 VAL A N 1
ATOM 754 C CA . VAL A 1 88 ? 7.138 4.376 0.432 1.00 79.38 88 VAL A CA 1
ATOM 755 C C . VAL A 1 88 ? 6.161 5.226 1.248 1.00 79.38 88 VAL A C 1
ATOM 757 O O . VAL A 1 88 ? 5.738 4.824 2.332 1.00 79.38 88 VAL A O 1
ATOM 760 N N . PHE A 1 89 ? 5.771 6.390 0.730 1.00 84.00 89 PHE A N 1
ATOM 761 C CA . PHE A 1 89 ? 4.841 7.285 1.407 1.00 84.00 89 PHE A CA 1
ATOM 762 C C . PHE A 1 89 ? 3.445 6.666 1.568 1.00 84.00 89 PHE A C 1
ATOM 764 O O . PHE A 1 89 ? 2.880 6.709 2.661 1.00 84.00 89 PHE A O 1
ATOM 771 N N . THR A 1 90 ? 2.902 6.043 0.520 1.00 82.44 90 THR A N 1
ATOM 772 C CA . THR A 1 90 ? 1.589 5.376 0.569 1.00 82.44 90 THR A CA 1
ATOM 773 C C . THR A 1 90 ? 1.586 4.192 1.537 1.00 82.44 90 THR A C 1
ATOM 775 O O . THR A 1 90 ? 0.660 4.078 2.346 1.00 82.44 90 THR A O 1
ATOM 778 N N . LEU A 1 91 ? 2.656 3.390 1.561 1.00 81.75 91 LEU A N 1
ATOM 779 C CA . LEU A 1 91 ? 2.835 2.305 2.533 1.00 81.75 91 LEU A CA 1
ATOM 780 C C . LEU A 1 91 ? 2.897 2.821 3.979 1.00 81.75 91 LEU A C 1
ATOM 782 O O . LEU A 1 91 ? 2.260 2.250 4.868 1.00 81.75 91 LEU A O 1
ATOM 786 N N . ILE A 1 92 ? 3.611 3.924 4.232 1.00 85.19 92 ILE A N 1
ATOM 787 C CA . ILE A 1 92 ? 3.666 4.580 5.551 1.00 85.19 92 ILE A CA 1
ATOM 788 C C . ILE A 1 92 ? 2.271 5.040 5.984 1.00 85.19 92 ILE A C 1
ATOM 790 O O . ILE A 1 92 ? 1.839 4.751 7.099 1.00 85.19 92 ILE A O 1
ATOM 794 N N . VAL A 1 93 ? 1.537 5.728 5.110 1.00 85.12 93 VAL A N 1
ATOM 795 C CA . VAL A 1 93 ? 0.190 6.213 5.437 1.00 85.12 93 VAL A CA 1
ATOM 796 C C . VAL A 1 93 ? -0.765 5.041 5.698 1.00 85.12 93 VAL A C 1
ATOM 798 O O . VAL A 1 93 ? -1.493 5.058 6.693 1.00 85.12 93 VAL A O 1
ATOM 801 N N . GLY A 1 94 ? -0.741 4.002 4.856 1.00 86.12 94 GLY A N 1
ATOM 802 C CA . GLY A 1 94 ? -1.590 2.817 5.006 1.00 86.12 94 GLY A CA 1
ATOM 803 C C . GLY A 1 94 ? -1.331 2.064 6.313 1.00 86.12 94 GLY A C 1
ATOM 804 O O . GLY A 1 94 ? -2.255 1.783 7.080 1.00 86.12 94 GLY A O 1
ATOM 805 N N . SER A 1 95 ? -0.063 1.817 6.633 1.00 87.12 95 SER A N 1
ATOM 806 C CA . SER A 1 95 ? 0.330 1.141 7.876 1.00 87.12 95 SER A CA 1
ATOM 807 C C . SER A 1 95 ? -0.043 1.938 9.133 1.00 87.12 95 SER A C 1
ATOM 809 O O . SER A 1 95 ? -0.535 1.353 10.099 1.00 87.12 95 SER A O 1
ATOM 811 N N . LEU A 1 96 ? 0.073 3.271 9.122 1.00 86.88 96 LEU A N 1
ATOM 812 C CA . LEU A 1 96 ? -0.398 4.115 10.229 1.00 86.88 96 LEU A CA 1
ATOM 813 C C . LEU A 1 96 ? -1.910 3.984 10.464 1.00 86.88 96 LEU A C 1
ATOM 815 O O . LEU A 1 96 ? -2.355 3.927 11.614 1.00 86.88 96 LEU A O 1
ATOM 819 N N . ILE A 1 97 ? -2.704 3.890 9.394 1.00 88.25 97 ILE A N 1
ATOM 820 C CA . ILE A 1 97 ? -4.155 3.675 9.489 1.00 88.25 97 ILE A CA 1
ATOM 821 C C . ILE A 1 97 ? -4.460 2.320 10.129 1.00 88.25 97 ILE A C 1
ATOM 823 O O . ILE A 1 97 ? -5.308 2.240 11.024 1.00 88.25 97 ILE A O 1
ATOM 827 N N . LEU A 1 98 ? -3.752 1.266 9.719 1.00 87.25 98 LEU A N 1
ATOM 828 C CA . LEU A 1 98 ? -3.915 -0.075 10.282 1.00 87.25 98 LEU A CA 1
ATOM 829 C C . LEU A 1 98 ? -3.540 -0.124 11.773 1.00 87.25 98 LEU A C 1
ATOM 831 O O . LEU A 1 98 ? -4.280 -0.701 12.579 1.00 87.25 98 LEU A O 1
ATOM 835 N N . ILE A 1 99 ? -2.453 0.545 12.171 1.00 89.06 99 ILE A N 1
ATOM 836 C CA . ILE A 1 99 ? -2.044 0.661 13.579 1.00 89.06 99 ILE A CA 1
ATOM 837 C C . ILE A 1 99 ? -3.112 1.400 14.386 1.00 89.06 99 ILE A C 1
ATOM 839 O O . ILE A 1 99 ? -3.535 0.908 15.434 1.00 89.06 99 ILE A O 1
ATOM 843 N N . LEU A 1 100 ? -3.586 2.553 13.902 1.00 87.00 100 LEU A N 1
ATOM 844 C CA . LEU A 1 100 ? -4.597 3.342 14.605 1.00 87.00 100 LEU A CA 1
ATOM 845 C C . LEU A 1 100 ? -5.906 2.560 14.767 1.00 87.00 100 LEU A C 1
ATOM 847 O O . LEU A 1 100 ? -6.502 2.562 15.847 1.00 87.00 100 LEU A O 1
ATOM 851 N N . ARG A 1 101 ? -6.338 1.862 13.712 1.00 83.62 101 ARG A N 1
ATOM 852 C CA . ARG A 1 101 ? -7.529 1.005 13.736 1.00 83.62 101 ARG A CA 1
ATOM 853 C C . ARG A 1 101 ? -7.398 -0.089 14.793 1.00 83.62 101 ARG A C 1
ATOM 855 O O . ARG A 1 101 ? -8.321 -0.295 15.582 1.00 83.62 101 ARG A O 1
ATOM 862 N N . THR A 1 102 ? -6.247 -0.753 14.842 1.00 87.88 102 THR A N 1
ATOM 863 C CA . THR A 1 102 ? -5.982 -1.824 15.812 1.00 87.88 102 THR A CA 1
ATOM 864 C C . THR A 1 102 ? -5.903 -1.270 17.234 1.00 87.88 102 THR A C 1
ATOM 866 O O . THR A 1 102 ? -6.500 -1.825 18.154 1.00 87.88 102 THR A O 1
ATOM 869 N N . TYR A 1 103 ? -5.261 -0.118 17.426 1.00 88.25 103 TYR A N 1
ATOM 870 C CA . TYR A 1 103 ? -5.193 0.572 18.713 1.00 88.25 103 TYR A CA 1
ATOM 871 C C . TYR A 1 103 ? -6.581 0.943 19.256 1.00 88.25 103 TYR A C 1
ATOM 873 O O . TYR A 1 103 ? -6.881 0.690 20.428 1.00 88.25 103 TYR A O 1
ATOM 881 N N . ALA A 1 104 ? -7.453 1.480 18.397 1.00 85.31 104 ALA A N 1
ATOM 882 C CA . ALA A 1 104 ? -8.832 1.798 18.755 1.00 85.31 104 ALA A CA 1
ATOM 883 C C . ALA A 1 104 ? -9.627 0.538 19.140 1.00 85.31 104 ALA A C 1
ATOM 885 O O . ALA A 1 104 ? -10.364 0.551 20.126 1.00 85.31 104 ALA A O 1
ATOM 886 N N . LEU A 1 105 ? -9.433 -0.574 18.421 1.00 84.25 105 LEU A N 1
ATOM 887 C CA . LEU A 1 105 ? -10.100 -1.849 18.707 1.00 84.25 105 LEU A CA 1
ATOM 888 C C . LEU A 1 105 ? -9.665 -2.466 20.048 1.00 84.25 105 LEU A C 1
ATOM 890 O O . LEU A 1 105 ? -10.460 -3.099 20.744 1.00 84.25 105 LEU A O 1
ATOM 894 N N . TYR A 1 106 ? -8.414 -2.249 20.449 1.00 85.62 106 TYR A N 1
ATOM 895 C CA . TYR A 1 106 ? -7.897 -2.646 21.759 1.00 85.62 106 TYR A CA 1
ATOM 896 C C . TYR A 1 106 ? -8.209 -1.634 22.875 1.00 85.62 106 TYR A C 1
ATOM 898 O O . TYR A 1 106 ? -7.613 -1.707 23.950 1.00 85.62 106 TYR A O 1
ATOM 906 N N . GLY A 1 107 ? -9.147 -0.708 22.647 1.00 83.69 107 GLY A N 1
ATOM 907 C CA . GLY A 1 107 ? -9.621 0.235 23.661 1.00 83.69 107 GLY A CA 1
ATOM 908 C C . GLY A 1 107 ? -8.558 1.235 24.115 1.00 83.69 107 GLY A C 1
ATOM 909 O O . GLY A 1 107 ? -8.593 1.681 25.256 1.00 83.69 107 GLY A O 1
ATOM 910 N N . GLY A 1 108 ? -7.584 1.557 23.259 1.00 82.31 108 GLY A N 1
ATOM 911 C CA . GLY A 1 108 ? -6.519 2.502 23.596 1.00 82.31 108 GLY A CA 1
ATOM 912 C C . GLY A 1 108 ? -5.374 1.910 24.429 1.00 82.31 108 GLY A C 1
ATOM 913 O O . GLY A 1 108 ? -4.654 2.639 25.112 1.00 82.31 108 GLY A O 1
ATOM 914 N N . SER A 1 109 ? -5.176 0.588 24.395 1.00 87.50 109 SER A N 1
ATOM 915 C CA . SER A 1 109 ? -4.051 -0.050 25.088 1.00 87.50 109 SER A CA 1
ATOM 916 C C . SER A 1 109 ? -2.705 0.393 24.504 1.00 87.50 109 SER A C 1
ATOM 918 O O . SER A 1 109 ? -2.319 -0.010 23.404 1.00 87.50 109 SER A O 1
ATOM 920 N N . ARG A 1 110 ? -1.942 1.182 25.275 1.00 89.06 110 ARG A N 1
ATOM 921 C CA . ARG A 1 110 ? -0.601 1.655 24.880 1.00 89.06 110 ARG A CA 1
ATOM 922 C C . ARG A 1 110 ? 0.379 0.511 24.608 1.00 89.06 110 ARG A C 1
ATOM 924 O O . ARG A 1 110 ? 1.270 0.670 23.786 1.00 89.06 110 ARG A O 1
ATOM 931 N N . LYS A 1 111 ? 0.190 -0.655 25.237 1.00 90.69 111 LYS A N 1
ATOM 932 C CA . LYS A 1 111 ? 1.031 -1.841 25.001 1.00 90.69 111 LYS A CA 1
ATOM 933 C C . LYS A 1 111 ? 0.971 -2.289 23.539 1.00 90.69 111 LYS A C 1
ATOM 935 O O . LYS A 1 111 ? 2.015 -2.491 22.936 1.00 90.69 111 LYS A O 1
ATOM 940 N N . VAL A 1 112 ? -0.235 -2.367 22.969 1.00 90.19 112 VAL A N 1
ATOM 941 C CA . VAL A 1 112 ? -0.445 -2.758 21.563 1.00 90.19 112 VAL A CA 1
ATOM 942 C C . VAL A 1 112 ? 0.138 -1.714 20.615 1.00 90.19 112 VAL A C 1
ATOM 944 O O . VAL A 1 112 ? 0.738 -2.062 19.602 1.00 90.19 112 VAL A O 1
ATOM 947 N N . LEU A 1 113 ? 0.010 -0.431 20.965 1.00 89.75 113 LEU A N 1
ATOM 948 C CA . LEU A 1 113 ? 0.605 0.648 20.181 1.00 89.75 113 LEU A CA 1
ATOM 949 C C . LEU A 1 113 ? 2.130 0.530 20.134 1.00 89.75 113 LEU A C 1
ATOM 951 O O . LEU A 1 113 ? 2.691 0.571 19.047 1.00 89.75 113 LEU A O 1
ATOM 955 N N . TYR A 1 114 ? 2.796 0.345 21.278 1.00 92.50 114 TYR A N 1
ATOM 956 C CA . TYR A 1 114 ? 4.255 0.226 21.312 1.00 92.50 114 TYR A CA 1
ATOM 957 C C . TYR A 1 114 ? 4.756 -1.017 20.571 1.00 92.50 114 TYR A C 1
ATOM 959 O O . TYR A 1 114 ? 5.737 -0.916 19.839 1.00 92.50 114 TYR A O 1
ATOM 967 N N . THR A 1 115 ? 4.072 -2.162 20.687 1.00 91.88 115 THR A N 1
ATOM 968 C CA . THR A 1 115 ? 4.460 -3.375 19.946 1.00 91.88 115 THR A CA 1
ATOM 969 C C . THR A 1 115 ? 4.309 -3.195 18.438 1.00 91.88 115 THR A C 1
ATOM 971 O O . THR A 1 115 ? 5.216 -3.544 17.688 1.00 91.88 115 THR A O 1
ATOM 974 N N . LEU A 1 116 ? 3.192 -2.616 17.984 1.00 91.44 116 LEU A N 1
ATOM 975 C CA . LEU A 1 116 ? 2.958 -2.384 16.558 1.00 91.44 116 LEU A CA 1
ATOM 976 C C . LEU A 1 116 ? 3.875 -1.297 15.995 1.00 91.44 116 LEU A C 1
ATOM 978 O O . LEU A 1 116 ? 4.399 -1.462 14.900 1.00 91.44 116 LEU A O 1
ATOM 982 N N . ALA A 1 117 ? 4.119 -0.224 16.748 1.00 92.00 117 ALA A N 1
ATOM 983 C CA . ALA A 1 117 ? 5.045 0.832 16.353 1.00 92.00 117 ALA A CA 1
ATOM 984 C C . ALA A 1 117 ? 6.484 0.311 16.252 1.00 92.00 117 ALA A C 1
ATOM 986 O O . ALA A 1 117 ? 7.187 0.654 15.309 1.00 92.00 117 ALA A O 1
ATOM 987 N N . MET A 1 118 ? 6.917 -0.555 17.175 1.00 93.62 118 MET A N 1
ATOM 988 C CA . MET A 1 118 ? 8.238 -1.181 17.106 1.00 93.62 118 MET A CA 1
ATOM 989 C C . MET A 1 118 ? 8.378 -2.055 15.854 1.00 93.62 118 MET A C 1
ATOM 991 O O . MET A 1 118 ? 9.351 -1.908 15.118 1.00 93.62 118 MET A O 1
ATOM 995 N N . LEU A 1 119 ? 7.394 -2.920 15.579 1.00 91.69 119 LEU A N 1
ATOM 996 C CA . LEU A 1 119 ? 7.377 -3.739 14.361 1.00 91.69 119 LEU A CA 1
ATOM 997 C C . LEU A 1 119 ? 7.376 -2.877 13.094 1.00 91.69 119 LEU A C 1
ATOM 999 O O . LEU A 1 119 ? 8.086 -3.179 12.139 1.00 91.69 119 LEU A O 1
ATOM 1003 N N . TRP A 1 120 ? 6.624 -1.780 13.109 1.00 92.69 120 TRP A N 1
ATOM 1004 C CA . TRP A 1 120 ? 6.549 -0.841 11.999 1.00 92.69 120 TRP A CA 1
ATOM 1005 C C . TRP A 1 120 ? 7.878 -0.127 11.731 1.00 92.69 120 TRP A C 1
ATOM 1007 O O . TRP A 1 120 ? 8.321 -0.070 10.588 1.00 92.69 120 TRP A O 1
ATOM 1017 N N . VAL A 1 121 ? 8.561 0.359 12.773 1.00 92.44 121 VAL A N 1
ATOM 1018 C CA . VAL A 1 121 ? 9.884 0.992 12.638 1.00 92.44 121 VAL A CA 1
ATOM 1019 C C . VAL A 1 121 ? 10.903 0.010 12.062 1.00 92.44 121 VAL A C 1
ATOM 1021 O O . VAL A 1 121 ? 11.699 0.392 11.207 1.00 92.44 121 VAL A O 1
ATOM 1024 N N . ILE A 1 122 ? 10.857 -1.260 12.478 1.00 90.56 122 ILE A N 1
ATOM 1025 C CA . ILE A 1 122 ? 11.710 -2.312 11.909 1.00 90.56 122 ILE A CA 1
ATOM 1026 C C . ILE A 1 122 ? 11.390 -2.504 10.421 1.00 90.56 122 ILE A C 1
ATOM 1028 O O . ILE A 1 122 ? 12.307 -2.521 9.600 1.00 90.56 122 ILE A O 1
ATOM 1032 N N . ALA A 1 123 ? 10.107 -2.591 10.060 1.00 88.19 123 ALA A N 1
ATOM 1033 C CA . ALA A 1 123 ? 9.683 -2.779 8.676 1.00 88.19 123 ALA A CA 1
ATOM 1034 C C . ALA A 1 123 ? 10.124 -1.622 7.763 1.00 88.19 123 ALA A C 1
ATOM 1036 O O . ALA A 1 123 ? 10.729 -1.848 6.714 1.00 88.19 123 ALA A O 1
ATOM 1037 N N . VAL A 1 124 ? 9.896 -0.380 8.198 1.00 87.56 124 VAL A N 1
ATOM 1038 C CA . VAL A 1 124 ?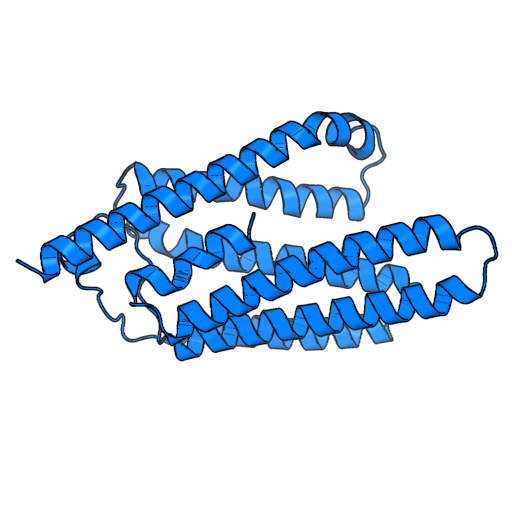 10.321 0.827 7.476 1.00 87.56 124 VAL A CA 1
ATOM 1039 C C . VAL A 1 124 ? 11.844 0.918 7.402 1.00 87.56 124 VAL A C 1
ATOM 1041 O O . VAL A 1 124 ? 12.381 1.253 6.349 1.00 87.56 124 VAL A O 1
ATOM 1044 N N . GLY A 1 125 ? 12.556 0.578 8.479 1.00 87.50 125 GLY A N 1
ATOM 1045 C CA . GLY A 1 125 ? 14.018 0.563 8.503 1.00 87.50 125 GLY A CA 1
ATOM 1046 C C . GLY A 1 125 ? 14.611 -0.397 7.471 1.00 87.50 125 GLY A C 1
ATOM 1047 O O . GLY A 1 125 ? 15.531 -0.021 6.745 1.00 87.50 125 GLY A O 1
ATOM 1048 N N . ILE A 1 126 ? 14.042 -1.602 7.346 1.00 85.75 126 ILE A N 1
ATOM 1049 C CA . ILE A 1 126 ? 14.437 -2.564 6.307 1.00 85.75 126 ILE A CA 1
ATOM 1050 C C . ILE A 1 126 ? 14.119 -2.003 4.916 1.00 85.75 126 ILE A C 1
ATOM 1052 O O . ILE A 1 126 ? 14.988 -2.030 4.046 1.00 85.75 126 ILE A O 1
ATOM 1056 N N . GLY A 1 127 ? 12.931 -1.424 4.713 1.00 80.56 127 GLY A N 1
ATOM 1057 C CA . GLY A 1 127 ? 12.556 -0.792 3.444 1.00 80.56 127 GLY A CA 1
ATOM 1058 C C . GLY A 1 127 ? 13.538 0.305 3.017 1.00 80.56 127 GLY A C 1
ATOM 1059 O O . GLY A 1 127 ? 14.096 0.250 1.922 1.00 80.56 127 GLY A O 1
ATOM 1060 N N . ILE A 1 128 ? 13.849 1.251 3.906 1.00 82.94 128 ILE A N 1
ATOM 1061 C CA . ILE A 1 128 ? 14.817 2.329 3.645 1.00 82.94 128 ILE A CA 1
ATOM 1062 C C . ILE A 1 128 ? 16.206 1.756 3.344 1.00 82.94 128 ILE A C 1
ATOM 1064 O O . ILE A 1 128 ? 16.866 2.206 2.407 1.00 82.94 128 ILE A O 1
ATOM 1068 N N . TRP A 1 129 ? 16.642 0.737 4.090 1.00 83.94 129 TRP A N 1
ATOM 1069 C CA . TRP A 1 129 ? 17.918 0.068 3.842 1.00 83.94 129 TRP A CA 1
ATOM 1070 C C . TRP A 1 129 ? 17.992 -0.534 2.435 1.00 83.94 129 TRP A C 1
ATOM 1072 O O . TRP A 1 129 ? 19.012 -0.375 1.760 1.00 83.94 129 TRP A O 1
ATOM 1082 N N . THR A 1 130 ? 16.918 -1.174 1.958 1.00 75.56 130 THR A N 1
ATOM 1083 C CA . THR A 1 130 ? 16.893 -1.730 0.595 1.00 75.56 130 THR A CA 1
ATOM 1084 C C . THR A 1 130 ? 17.026 -0.658 -0.485 1.00 75.56 130 THR A C 1
ATOM 1086 O O . THR A 1 130 ? 17.739 -0.887 -1.460 1.00 75.56 130 THR A O 1
ATOM 1089 N N . ILE A 1 131 ? 16.435 0.522 -0.270 1.00 71.94 131 ILE A N 1
ATOM 1090 C CA . ILE A 1 131 ? 16.465 1.649 -1.214 1.00 71.94 131 ILE A CA 1
ATOM 1091 C C . ILE A 1 131 ? 17.830 2.351 -1.201 1.00 71.94 131 ILE A C 1
ATOM 1093 O O . ILE A 1 131 ? 18.386 2.643 -2.260 1.00 71.94 131 ILE A O 1
ATOM 1097 N N . MET A 1 132 ? 18.381 2.615 -0.010 1.00 73.19 132 MET A N 1
ATOM 1098 C CA . MET A 1 132 ? 19.635 3.361 0.171 1.00 73.19 132 MET A CA 1
ATOM 1099 C C . MET A 1 132 ? 20.886 2.536 -0.133 1.00 73.19 132 MET A C 1
ATOM 1101 O O . MET A 1 132 ? 21.925 3.091 -0.503 1.00 73.19 132 MET A O 1
ATOM 1105 N N . SER A 1 133 ? 20.827 1.217 0.050 1.00 67.00 133 SER A N 1
ATOM 1106 C CA . SER A 1 133 ? 21.960 0.348 -0.239 1.00 67.00 133 SER A CA 1
ATOM 1107 C C . SER A 1 133 ? 22.172 0.307 -1.751 1.00 67.00 133 SER A C 1
ATOM 1109 O O . SER A 1 133 ? 21.384 -0.311 -2.465 1.00 67.00 133 SER A O 1
ATOM 1111 N N . ARG A 1 134 ? 23.234 0.981 -2.231 1.00 52.47 134 ARG 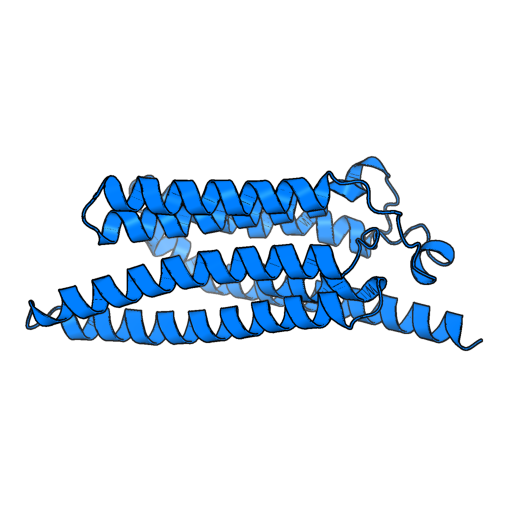A N 1
ATOM 1112 C CA . ARG A 1 134 ? 23.615 1.059 -3.652 1.00 52.47 134 ARG A CA 1
ATOM 1113 C C . ARG A 1 134 ? 23.512 -0.321 -4.293 1.00 52.47 134 ARG A C 1
ATOM 1115 O O . ARG A 1 134 ? 24.352 -1.188 -4.059 1.00 52.47 134 ARG A O 1
ATOM 1122 N N . SER A 1 135 ? 22.481 -0.508 -5.102 1.00 51.84 135 SER A N 1
ATOM 1123 C CA . SER A 1 135 ? 22.404 -1.649 -5.996 1.00 51.84 135 SER A CA 1
ATOM 1124 C C . SER A 1 135 ? 23.211 -1.288 -7.231 1.00 51.84 135 SER A C 1
ATOM 1126 O O . SER A 1 135 ? 23.108 -0.177 -7.753 1.00 51.84 135 SER A O 1
ATOM 1128 N N . THR A 1 136 ? 24.067 -2.201 -7.679 1.00 44.44 136 THR A N 1
ATOM 1129 C CA . THR A 1 136 ? 24.609 -2.139 -9.033 1.00 44.44 136 THR A CA 1
ATOM 1130 C C . THR A 1 136 ? 23.406 -2.116 -9.962 1.00 44.44 136 THR A C 1
ATOM 1132 O O . THR A 1 136 ? 22.705 -3.121 -10.038 1.00 44.44 136 THR A O 1
ATOM 1135 N N . VAL A 1 137 ? 23.118 -0.969 -10.581 1.00 52.16 137 VAL A N 1
ATOM 1136 C CA . VAL A 1 137 ? 22.013 -0.837 -11.534 1.00 52.16 137 VAL A CA 1
ATOM 1137 C C . VAL A 1 137 ? 22.252 -1.871 -12.625 1.00 52.16 137 VAL A C 1
ATOM 1139 O O . VAL A 1 137 ? 23.145 -1.701 -13.460 1.00 52.16 137 VAL A O 1
ATOM 1142 N N . VAL A 1 138 ? 21.510 -2.976 -12.580 1.00 51.44 138 VAL A N 1
ATOM 1143 C CA . VAL A 1 138 ? 21.522 -3.953 -13.660 1.00 51.44 138 VAL A CA 1
ATOM 1144 C C . VAL A 1 138 ? 20.738 -3.287 -14.771 1.00 51.44 138 VAL A C 1
ATOM 1146 O O . VAL A 1 138 ? 19.514 -3.283 -14.748 1.00 51.44 138 VAL A O 1
ATOM 1149 N N . LYS A 1 139 ? 21.447 -2.636 -15.700 1.00 51.75 139 LYS A N 1
ATOM 1150 C CA . LYS A 1 139 ? 20.809 -2.024 -16.865 1.00 51.75 139 LYS A CA 1
ATOM 1151 C C . LYS A 1 139 ? 20.059 -3.122 -17.602 1.00 51.75 139 LYS A C 1
ATOM 1153 O O . LYS A 1 139 ? 20.681 -4.047 -18.128 1.00 51.75 139 LYS A O 1
ATOM 1158 N N . SER A 1 140 ? 18.736 -3.024 -17.625 1.00 54.28 140 SER A N 1
ATOM 1159 C CA . SER A 1 140 ? 17.936 -3.900 -18.462 1.00 54.28 140 SER A CA 1
ATOM 1160 C C . SER A 1 140 ? 18.309 -3.638 -19.930 1.00 54.28 140 SER A C 1
ATOM 1162 O O . SER A 1 140 ? 18.591 -2.489 -20.288 1.00 54.28 140 SER A O 1
ATOM 1164 N N . PRO A 1 141 ? 18.281 -4.645 -20.824 1.00 53.25 141 PRO A N 1
ATOM 1165 C CA . PRO A 1 141 ? 18.408 -4.420 -22.267 1.00 53.25 141 PRO A CA 1
ATOM 1166 C C . PRO A 1 141 ? 17.431 -3.348 -22.784 1.00 53.25 141 PRO A C 1
ATOM 1168 O O . PRO A 1 141 ? 17.723 -2.649 -23.752 1.00 53.25 141 PRO A O 1
ATOM 1171 N N . VAL A 1 142 ? 16.294 -3.178 -22.097 1.00 54.62 142 VAL A N 1
ATOM 1172 C CA . VAL A 1 142 ? 15.274 -2.164 -22.390 1.00 54.62 142 VAL A CA 1
ATOM 1173 C C . VAL A 1 142 ? 15.750 -0.744 -22.062 1.00 54.62 142 VAL A C 1
ATOM 1175 O O . VAL A 1 142 ? 15.489 0.156 -22.854 1.00 54.62 142 VAL A O 1
ATOM 1178 N N . ASP A 1 143 ? 16.505 -0.536 -20.979 1.00 54.41 143 ASP A N 1
ATOM 1179 C CA . ASP A 1 143 ? 17.038 0.787 -20.596 1.00 54.41 143 ASP A CA 1
ATOM 1180 C C . ASP A 1 143 ? 18.110 1.274 -21.571 1.00 54.41 143 ASP A C 1
ATOM 1182 O O . ASP A 1 143 ? 18.266 2.471 -21.812 1.00 54.41 143 ASP A O 1
ATOM 1186 N N . VAL A 1 144 ? 18.865 0.330 -22.142 1.00 55.84 144 VAL A N 1
ATOM 1187 C CA . VAL A 1 144 ? 19.911 0.618 -23.130 1.00 55.84 144 VAL A CA 1
ATOM 1188 C C . VAL A 1 144 ? 19.294 0.992 -24.479 1.00 55.84 144 VAL A C 1
ATOM 1190 O O . VAL A 1 144 ? 19.815 1.870 -25.164 1.00 55.84 144 VAL A O 1
ATOM 1193 N N . LEU A 1 145 ? 18.178 0.358 -24.855 1.00 52.47 145 LEU A N 1
ATOM 1194 C CA . LEU A 1 145 ? 17.491 0.626 -26.120 1.00 52.47 145 LEU A CA 1
ATOM 1195 C C . LEU A 1 145 ? 16.463 1.761 -26.065 1.00 52.47 145 LEU A C 1
ATOM 1197 O O . LEU A 1 145 ? 16.196 2.386 -27.091 1.00 52.47 145 LEU A O 1
ATOM 1201 N N . PHE A 1 146 ? 15.884 2.034 -24.898 1.00 57.09 146 PHE A N 1
ATOM 1202 C CA . PHE A 1 146 ? 14.845 3.043 -24.712 1.00 57.09 146 PHE A CA 1
ATOM 1203 C C . PHE A 1 146 ? 15.173 3.958 -23.520 1.00 57.09 146 PHE A C 1
ATOM 1205 O O . PHE A 1 146 ? 14.479 3.920 -22.505 1.00 57.09 146 PHE A O 1
ATOM 1212 N N . PRO A 1 147 ? 16.176 4.846 -23.652 1.00 51.25 147 PRO A N 1
ATOM 1213 C CA . PRO A 1 147 ? 16.669 5.691 -22.556 1.00 51.25 147 PRO A CA 1
ATOM 1214 C C . PRO A 1 147 ? 15.644 6.703 -22.010 1.00 51.25 147 PRO A C 1
ATOM 1216 O O . PRO A 1 147 ? 15.861 7.269 -20.946 1.00 51.25 147 PRO A O 1
ATOM 1219 N N . ASN A 1 148 ? 14.529 6.923 -22.721 1.00 50.06 148 ASN A N 1
ATOM 1220 C CA . ASN A 1 148 ? 13.455 7.847 -22.331 1.00 50.06 148 ASN A CA 1
ATOM 1221 C C . ASN A 1 148 ? 12.284 7.156 -21.614 1.00 50.06 148 ASN A C 1
ATOM 1223 O O . ASN A 1 148 ? 11.236 7.773 -21.417 1.00 50.06 148 ASN A O 1
ATOM 1227 N N . VAL A 1 149 ? 12.404 5.863 -21.307 1.00 52.44 149 VAL A N 1
ATOM 1228 C CA . VAL A 1 149 ? 11.406 5.148 -20.512 1.00 52.44 149 VAL A CA 1
ATOM 1229 C C . VAL A 1 149 ? 11.916 5.132 -19.080 1.00 52.44 149 VAL A C 1
ATOM 1231 O O . VAL A 1 149 ? 12.992 4.607 -18.808 1.00 52.44 149 VAL A O 1
ATOM 1234 N N . CYS A 1 150 ? 11.150 5.721 -18.165 1.00 50.59 150 CYS A N 1
ATOM 1235 C CA . CYS A 1 150 ? 11.399 5.629 -16.731 1.00 50.59 150 CYS A CA 1
ATOM 1236 C C . CYS A 1 150 ? 11.053 4.215 -16.242 1.00 50.59 150 CYS A C 1
ATOM 1238 O O . CYS A 1 150 ? 10.059 4.025 -15.549 1.00 50.59 150 CYS A O 1
ATOM 1240 N N . LEU A 1 151 ? 11.831 3.215 -16.658 1.00 51.53 151 LEU A N 1
ATOM 1241 C CA . LEU A 1 151 ? 11.845 1.923 -15.986 1.00 51.53 151 LEU A CA 1
ATOM 1242 C C . LEU A 1 151 ? 12.720 2.057 -14.744 1.00 51.53 151 LEU A C 1
ATOM 1244 O O . LEU A 1 151 ? 13.723 2.782 -14.731 1.00 51.53 151 LEU A O 1
ATOM 1248 N N . GLU A 1 152 ? 12.274 1.426 -13.668 1.00 51.88 152 GLU A N 1
ATOM 1249 C CA . GLU A 1 152 ? 12.975 1.490 -12.399 1.00 51.88 152 GLU A CA 1
ATOM 1250 C C . GLU A 1 152 ? 14.325 0.777 -12.523 1.00 51.88 152 GLU A C 1
ATOM 1252 O O . GLU A 1 152 ? 14.393 -0.323 -13.081 1.00 51.88 152 GLU A O 1
ATOM 1257 N N . PRO A 1 153 ? 15.424 1.395 -12.054 1.00 50.62 153 PRO A N 1
ATOM 1258 C CA . PRO A 1 153 ? 16.721 0.745 -12.051 1.00 50.62 153 PRO A CA 1
ATOM 1259 C C . PRO A 1 153 ? 16.635 -0.512 -11.190 1.00 50.62 153 PRO A C 1
ATOM 1261 O O . PRO A 1 153 ? 16.423 -0.441 -9.982 1.00 50.62 153 PRO A O 1
ATOM 1264 N N . SER A 1 154 ? 16.807 -1.665 -11.827 1.00 50.72 154 SER A N 1
ATOM 1265 C CA . SER A 1 154 ? 16.550 -2.949 -11.197 1.00 50.72 154 SER A CA 1
ATOM 1266 C C . SER A 1 154 ? 17.472 -3.183 -10.003 1.00 50.72 154 SER A C 1
ATOM 1268 O O . SER A 1 154 ? 18.701 -3.263 -10.130 1.00 50.72 154 SER A O 1
ATOM 1270 N N . TYR A 1 155 ? 16.857 -3.289 -8.827 1.00 56.09 155 TYR A N 1
ATOM 1271 C CA . TYR A 1 155 ? 17.507 -3.757 -7.613 1.00 56.09 155 TYR A CA 1
ATOM 1272 C C . TYR A 1 155 ? 17.825 -5.251 -7.743 1.00 56.09 155 TYR A C 1
ATOM 1274 O O . TYR A 1 155 ? 17.306 -5.967 -8.597 1.00 56.09 155 TYR A O 1
ATOM 1282 N N . ASN A 1 156 ? 18.693 -5.758 -6.869 1.00 65.06 156 ASN A N 1
ATOM 1283 C CA . ASN A 1 156 ? 18.830 -7.201 -6.714 1.00 65.06 156 ASN A CA 1
ATOM 1284 C C . ASN A 1 156 ? 17.460 -7.763 -6.285 1.00 65.06 156 ASN A C 1
ATOM 1286 O O . ASN A 1 156 ? 17.002 -7.429 -5.191 1.00 65.06 156 ASN A O 1
ATOM 1290 N N . GLY A 1 157 ? 16.817 -8.586 -7.121 1.00 67.50 157 GLY A N 1
ATOM 1291 C CA . GLY A 1 157 ? 15.453 -9.092 -6.899 1.00 67.50 157 GLY A CA 1
ATOM 1292 C C . GLY A 1 157 ? 15.240 -9.751 -5.528 1.00 67.50 157 GLY A C 1
ATOM 1293 O O . GLY A 1 157 ? 14.161 -9.676 -4.946 1.00 67.50 157 GLY A O 1
ATOM 1294 N N . GLN A 1 158 ? 16.309 -10.282 -4.923 1.00 75.62 158 GLN A N 1
ATOM 1295 C CA . GLN A 1 158 ? 16.295 -10.793 -3.547 1.00 75.62 158 GLN A CA 1
ATOM 1296 C C . GLN A 1 158 ? 15.973 -9.721 -2.491 1.00 75.62 158 GLN A C 1
ATOM 1298 O O . GLN A 1 158 ? 15.306 -10.007 -1.499 1.00 75.62 158 GLN A O 1
ATOM 1303 N N . ARG A 1 159 ? 16.444 -8.484 -2.679 1.00 76.69 159 ARG A N 1
ATOM 1304 C CA . ARG A 1 159 ? 16.179 -7.363 -1.762 1.00 76.69 159 ARG A CA 1
ATOM 1305 C C . ARG A 1 159 ? 14.745 -6.872 -1.895 1.00 76.69 159 ARG A C 1
ATOM 1307 O O . ARG A 1 159 ? 14.109 -6.612 -0.883 1.00 76.69 159 ARG A O 1
ATOM 1314 N N . LEU A 1 160 ? 14.242 -6.799 -3.125 1.00 76.06 160 LEU A N 1
ATOM 1315 C CA . LEU A 1 160 ? 12.852 -6.445 -3.391 1.00 76.06 160 LEU A CA 1
ATOM 1316 C C . LEU A 1 160 ? 11.903 -7.481 -2.767 1.00 76.06 160 LEU A C 1
ATOM 1318 O O . LEU A 1 160 ? 10.977 -7.121 -2.042 1.00 76.06 160 LEU A O 1
ATOM 1322 N N . ALA A 1 161 ? 12.209 -8.771 -2.935 1.00 81.50 161 ALA A N 1
ATOM 1323 C CA . ALA A 1 161 ? 11.474 -9.853 -2.289 1.00 81.50 161 ALA A CA 1
ATOM 1324 C C . ALA A 1 161 ? 11.494 -9.733 -0.755 1.00 81.50 161 ALA A C 1
ATOM 1326 O O . ALA A 1 161 ? 10.458 -9.906 -0.117 1.00 81.50 161 ALA A O 1
ATOM 1327 N N . LEU A 1 162 ? 12.644 -9.388 -0.159 1.00 84.81 162 LEU A N 1
ATOM 1328 C CA . LEU A 1 162 ? 12.754 -9.162 1.285 1.00 84.81 162 LEU A CA 1
ATOM 1329 C C . LEU A 1 162 ? 11.827 -8.033 1.759 1.00 84.81 162 LEU A C 1
ATOM 1331 O O . LEU A 1 162 ? 11.147 -8.198 2.770 1.00 84.81 162 LEU A O 1
ATOM 1335 N N . THR A 1 163 ? 11.756 -6.919 1.025 1.00 83.00 163 THR A N 1
ATOM 1336 C CA . THR A 1 163 ? 10.848 -5.806 1.343 1.00 83.00 163 THR A CA 1
ATOM 1337 C C . THR A 1 163 ? 9.393 -6.265 1.348 1.00 83.00 163 THR A C 1
ATOM 1339 O O . THR A 1 163 ? 8.680 -6.030 2.324 1.00 83.00 163 THR A O 1
ATOM 1342 N N . TRP A 1 164 ? 8.961 -6.994 0.317 1.00 86.19 164 TRP A N 1
ATOM 1343 C CA . TRP A 1 164 ? 7.591 -7.510 0.241 1.00 86.19 164 TRP A CA 1
ATOM 1344 C C . TRP A 1 164 ? 7.270 -8.535 1.331 1.00 86.19 164 TRP A C 1
ATOM 1346 O O . TRP A 1 164 ? 6.177 -8.498 1.892 1.00 86.19 164 TRP A O 1
ATOM 1356 N N . ILE A 1 165 ? 8.219 -9.403 1.694 1.00 89.31 165 ILE A N 1
ATOM 1357 C CA . ILE A 1 165 ? 8.062 -10.352 2.808 1.00 89.31 165 ILE A CA 1
ATOM 1358 C C . ILE A 1 165 ? 7.851 -9.607 4.129 1.00 89.31 165 ILE A C 1
ATOM 1360 O O . ILE A 1 165 ? 6.989 -9.984 4.925 1.00 89.31 165 ILE A O 1
ATOM 1364 N N . VAL A 1 166 ? 8.622 -8.548 4.373 1.00 89.31 166 VAL A N 1
ATOM 1365 C CA . VAL A 1 166 ? 8.520 -7.746 5.598 1.00 89.31 166 VAL A CA 1
ATOM 1366 C C . VAL A 1 166 ? 7.175 -7.023 5.673 1.00 89.31 166 VAL A C 1
ATOM 1368 O O . VAL A 1 166 ? 6.524 -7.079 6.717 1.00 89.31 166 VAL A O 1
ATOM 1371 N N . VAL A 1 167 ? 6.725 -6.415 4.570 1.00 86.69 167 VAL A N 1
ATOM 1372 C CA . VAL A 1 167 ? 5.404 -5.766 4.478 1.00 86.69 167 VAL A CA 1
ATOM 1373 C C . VAL A 1 167 ? 4.283 -6.781 4.719 1.00 86.69 167 VAL A C 1
ATOM 1375 O O . VAL A 1 167 ? 3.449 -6.580 5.599 1.00 86.69 167 VAL A O 1
ATOM 1378 N N . PHE A 1 168 ? 4.320 -7.923 4.028 1.00 90.31 168 PHE A N 1
ATOM 1379 C CA . PHE A 1 168 ? 3.342 -8.999 4.196 1.00 90.31 168 PHE A CA 1
ATOM 1380 C C . PHE A 1 168 ? 3.284 -9.525 5.636 1.00 90.31 168 PHE A C 1
ATOM 1382 O O . PHE A 1 168 ? 2.206 -9.778 6.180 1.00 90.31 168 PHE A O 1
ATOM 1389 N N . THR A 1 169 ? 4.445 -9.681 6.275 1.00 91.44 169 THR A N 1
ATOM 1390 C CA . THR A 1 169 ? 4.534 -10.156 7.660 1.00 91.44 169 THR A CA 1
ATOM 1391 C C . THR A 1 169 ? 3.928 -9.139 8.624 1.00 91.44 169 THR A C 1
ATOM 1393 O O . THR A 1 169 ? 3.164 -9.519 9.512 1.00 91.44 169 THR A O 1
ATOM 1396 N N . PHE A 1 170 ? 4.229 -7.851 8.445 1.00 91.44 170 PHE A N 1
ATOM 1397 C CA . PHE A 1 170 ? 3.656 -6.783 9.261 1.00 91.44 170 PHE A CA 1
ATOM 1398 C C . PHE A 1 170 ? 2.124 -6.759 9.154 1.00 91.44 170 PHE A C 1
ATOM 1400 O O . PHE A 1 170 ? 1.437 -6.824 10.178 1.00 91.44 170 PHE A O 1
ATOM 1407 N N . ASP A 1 171 ? 1.589 -6.770 7.933 1.00 89.94 171 ASP A N 1
ATOM 1408 C CA . ASP A 1 171 ? 0.143 -6.750 7.708 1.00 89.94 171 ASP A CA 1
ATOM 1409 C C . ASP A 1 171 ? -0.538 -8.024 8.224 1.00 89.94 171 ASP A C 1
ATOM 1411 O O . ASP A 1 171 ? -1.616 -7.941 8.816 1.00 89.94 171 ASP A O 1
ATOM 1415 N N . SER A 1 172 ? 0.124 -9.183 8.127 1.00 91.75 172 SER A N 1
ATOM 1416 C CA . SER A 1 172 ? -0.353 -10.447 8.710 1.00 91.75 172 SER A CA 1
ATOM 1417 C C . SER A 1 172 ? -0.491 -10.376 10.223 1.00 91.75 172 SER A C 1
ATOM 1419 O O . SER A 1 172 ? -1.494 -10.834 10.776 1.00 91.75 172 SER A O 1
ATOM 1421 N N . VAL A 1 173 ? 0.486 -9.778 10.909 1.00 92.25 173 VAL A N 1
ATOM 1422 C CA . VAL A 1 173 ? 0.433 -9.599 12.365 1.00 92.25 173 VAL A CA 1
ATOM 1423 C C . VAL A 1 173 ? -0.703 -8.650 12.743 1.00 92.25 173 VAL A C 1
ATOM 1425 O O . VAL A 1 173 ? -1.490 -8.959 13.641 1.00 92.25 173 VAL A O 1
ATOM 1428 N N . VAL A 1 174 ? -0.832 -7.515 12.051 1.00 91.31 174 VAL A N 1
ATOM 1429 C CA . VAL A 1 174 ? -1.883 -6.528 12.336 1.00 91.31 174 VAL A CA 1
ATOM 1430 C C . VAL A 1 174 ? -3.275 -7.102 12.066 1.00 91.31 174 VAL A C 1
ATOM 1432 O O . VAL A 1 174 ? -4.179 -6.967 12.901 1.00 91.31 174 VAL A O 1
ATOM 1435 N N . PHE A 1 175 ? -3.450 -7.787 10.937 1.00 90.62 175 PHE A N 1
ATOM 1436 C CA . PHE A 1 175 ? -4.694 -8.461 10.589 1.00 90.62 175 PHE A CA 1
ATOM 1437 C C . PHE A 1 175 ? -5.030 -9.564 11.597 1.00 90.62 175 PHE A C 1
ATOM 1439 O O . PHE A 1 175 ? -6.154 -9.607 12.096 1.00 90.62 175 PHE A O 1
ATOM 1446 N N . GLY A 1 176 ? -4.056 -10.399 11.970 1.00 90.56 176 GLY A N 1
ATOM 1447 C CA . GLY A 1 176 ? -4.229 -11.462 12.961 1.00 90.56 176 GLY A CA 1
ATOM 1448 C C . GLY A 1 176 ? -4.667 -10.934 14.328 1.00 90.56 176 GLY A C 1
ATOM 1449 O O . GLY A 1 176 ? -5.634 -11.437 14.902 1.00 90.56 176 GLY A O 1
ATOM 1450 N N . LEU A 1 177 ? -4.028 -9.868 14.826 1.00 88.88 177 LEU A N 1
ATOM 1451 C CA . LEU A 1 177 ? -4.421 -9.207 16.078 1.00 88.88 177 LEU A CA 1
ATOM 1452 C C . LEU A 1 177 ? -5.827 -8.604 15.989 1.00 88.88 177 LEU A C 1
ATOM 1454 O O . LEU A 1 177 ? -6.631 -8.748 16.915 1.00 88.88 177 LEU A O 1
ATOM 1458 N N . THR A 1 178 ? -6.143 -7.959 14.866 1.00 88.69 178 THR A N 1
ATOM 1459 C CA . THR A 1 178 ? -7.473 -7.395 14.616 1.00 88.69 178 THR A CA 1
ATOM 1460 C C . THR A 1 178 ? -8.529 -8.497 14.647 1.00 88.69 178 THR A C 1
ATOM 1462 O O . THR A 1 178 ? -9.498 -8.403 15.399 1.00 88.69 178 THR A O 1
ATOM 1465 N N . MET A 1 179 ? -8.312 -9.576 13.896 1.00 86.44 179 MET A N 1
ATOM 1466 C CA . MET A 1 179 ? -9.215 -10.721 13.807 1.00 86.44 179 MET A CA 1
ATOM 1467 C C . MET A 1 179 ? -9.423 -11.382 15.172 1.00 86.44 179 MET A C 1
ATOM 1469 O O . MET A 1 179 ? -10.562 -11.554 15.611 1.00 86.44 179 MET A O 1
ATOM 1473 N N . PHE A 1 180 ? -8.333 -11.671 15.886 1.00 87.44 180 PHE A N 1
ATOM 1474 C CA . PHE A 1 180 ? -8.374 -12.274 17.215 1.00 87.44 180 PHE A CA 1
ATOM 1475 C C . PHE A 1 180 ? -9.198 -11.433 18.195 1.00 87.44 180 PHE A C 1
ATOM 1477 O O . PHE A 1 180 ? -10.059 -11.954 18.913 1.00 87.44 180 PHE A O 1
ATOM 1484 N N . LYS A 1 181 ? -8.986 -10.112 18.206 1.00 85.81 181 LYS A N 1
ATOM 1485 C CA . LYS A 1 181 ? -9.714 -9.211 19.101 1.00 85.81 181 LYS A CA 1
ATOM 1486 C C . LYS A 1 181 ? -11.192 -9.114 18.746 1.00 85.81 181 LYS A C 1
ATOM 1488 O O . LYS A 1 181 ? -12.017 -9.143 19.662 1.00 85.81 181 LYS A O 1
ATOM 1493 N N . VAL A 1 182 ? -11.539 -9.023 17.458 1.00 83.00 182 VAL A N 1
ATOM 1494 C CA . VAL A 1 182 ? -12.951 -8.982 17.050 1.00 83.00 182 VAL A CA 1
ATOM 1495 C C . VAL A 1 182 ? -13.653 -10.292 17.404 1.00 83.00 182 VAL A C 1
ATOM 1497 O O . VAL A 1 182 ? -14.734 -10.245 17.987 1.00 83.00 182 VAL A O 1
ATOM 1500 N N . MET A 1 183 ? -13.037 -11.446 17.129 1.00 80.56 183 MET A N 1
ATOM 1501 C CA . MET A 1 183 ? -13.614 -12.754 17.456 1.00 80.56 183 MET A CA 1
ATOM 1502 C C . MET A 1 183 ? -13.835 -12.921 18.961 1.00 80.56 183 MET A C 1
ATOM 1504 O O . MET A 1 183 ? -14.933 -13.274 19.382 1.00 80.56 183 MET A O 1
ATOM 1508 N N . THR A 1 184 ? -12.839 -12.576 19.781 1.00 79.75 184 THR A N 1
ATOM 1509 C CA . THR A 1 184 ? -12.937 -12.703 21.245 1.00 79.75 184 THR A CA 1
ATOM 1510 C C . THR A 1 184 ? -13.968 -11.738 21.838 1.00 79.75 184 THR A C 1
ATOM 1512 O O . THR A 1 184 ? -14.684 -12.084 22.773 1.00 79.75 184 THR A O 1
ATOM 1515 N N . SER A 1 185 ? -14.084 -10.524 21.288 1.00 72.31 185 SER A N 1
ATOM 1516 C CA . SER A 1 185 ? -15.049 -9.522 21.759 1.00 72.31 185 SER A CA 1
ATOM 1517 C C . SER A 1 185 ? -16.478 -9.758 21.250 1.00 72.31 185 SER A C 1
ATOM 1519 O O . SER A 1 185 ? -17.424 -9.234 21.839 1.00 72.31 185 SER A O 1
ATOM 1521 N N . SER A 1 186 ? -16.653 -10.509 20.158 1.00 63.41 186 SER A N 1
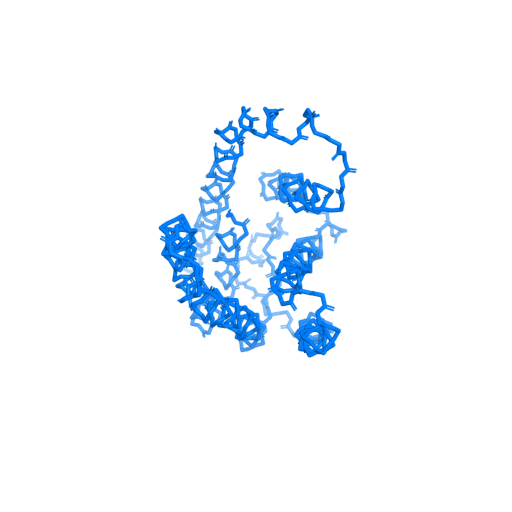ATOM 1522 C CA . SER A 1 186 ? -17.963 -10.807 19.563 1.00 63.41 186 SER A CA 1
ATOM 1523 C C . SER A 1 186 ? -18.764 -11.834 20.369 1.00 63.41 186 SER A C 1
ATOM 1525 O O . SER A 1 186 ? -19.988 -11.872 20.244 1.00 63.41 186 SER A O 1
ATOM 1527 N N . THR A 1 187 ? -18.111 -12.644 21.201 1.00 55.88 187 THR A N 1
ATOM 1528 C CA . THR A 1 187 ? -18.761 -13.698 21.997 1.00 55.88 187 THR A CA 1
ATOM 1529 C C . THR A 1 187 ? -19.580 -13.141 23.172 1.00 55.88 187 THR A C 1
ATOM 1531 O O . THR A 1 187 ? -20.406 -13.849 23.734 1.00 55.88 187 THR A O 1
ATOM 1534 N N . THR A 1 188 ? -19.416 -11.862 23.537 1.00 55.03 188 THR A N 1
ATOM 1535 C CA . THR A 1 188 ? -19.996 -11.293 24.772 1.00 55.03 188 THR A CA 1
ATOM 1536 C C . THR A 1 188 ? -21.278 -10.464 24.563 1.00 55.03 188 THR A C 1
ATOM 1538 O O . THR A 1 188 ? -21.915 -10.092 25.542 1.00 55.03 188 THR A O 1
ATOM 1541 N N . VAL A 1 189 ? -21.711 -10.154 23.327 1.00 56.94 189 VAL A N 1
ATOM 1542 C CA . VAL A 1 189 ? -22.860 -9.240 23.097 1.00 56.94 189 VAL A CA 1
ATOM 1543 C C . VAL A 1 189 ? -23.856 -9.795 22.067 1.00 56.94 189 VAL A C 1
ATOM 1545 O O . VAL A 1 189 ? -23.678 -9.636 20.858 1.00 56.94 189 VAL A O 1
ATOM 1548 N N . ASN A 1 190 ? -24.959 -10.368 22.564 1.00 53.56 190 ASN A N 1
ATOM 1549 C CA . ASN A 1 190 ? -26.019 -11.124 21.859 1.00 53.56 190 ASN A CA 1
ATOM 1550 C C . ASN A 1 190 ? -26.788 -10.420 20.706 1.00 53.56 190 ASN A C 1
ATOM 1552 O O . ASN A 1 190 ? -27.746 -10.981 20.184 1.00 53.56 190 ASN A O 1
ATOM 1556 N N . GLY A 1 191 ? -26.382 -9.231 20.250 1.00 57.34 191 GLY A N 1
ATOM 1557 C CA . GLY A 1 191 ? -27.042 -8.517 19.137 1.00 57.34 191 GLY A CA 1
ATOM 1558 C C . GLY A 1 191 ? -26.110 -7.750 18.191 1.00 57.34 191 GLY A C 1
ATOM 1559 O O . GLY A 1 191 ? -26.444 -7.541 17.027 1.00 57.34 191 GLY A O 1
ATOM 1560 N N . ARG A 1 192 ? -24.904 -7.384 18.647 1.00 56.56 192 ARG A N 1
ATOM 1561 C CA . ARG A 1 192 ? -23.869 -6.707 17.839 1.00 56.56 192 ARG A CA 1
ATOM 1562 C C . ARG A 1 192 ? -23.039 -7.676 16.986 1.00 56.56 192 ARG A C 1
ATOM 1564 O O . ARG A 1 192 ? -22.337 -7.232 16.080 1.00 56.56 192 ARG A O 1
ATOM 1571 N N . SER A 1 193 ? -23.146 -8.980 17.251 1.00 62.62 193 SER A N 1
ATOM 1572 C CA . SER A 1 193 ? -22.367 -10.029 16.588 1.00 62.62 193 SER A CA 1
ATOM 1573 C C . SER A 1 193 ? -22.613 -10.081 15.080 1.00 62.62 193 SER A C 1
ATOM 1575 O O . SER A 1 193 ? -21.657 -10.073 14.326 1.00 62.62 193 SER A O 1
ATOM 1577 N N . ARG A 1 194 ? -23.863 -10.021 14.597 1.00 66.62 194 ARG A N 1
ATOM 1578 C CA . ARG A 1 194 ? -24.165 -10.227 13.162 1.00 66.62 194 ARG A CA 1
ATOM 1579 C C . ARG A 1 194 ? -23.512 -9.203 12.225 1.00 66.62 194 ARG A C 1
ATOM 1581 O O . ARG A 1 194 ? -23.036 -9.585 11.160 1.00 66.62 194 ARG A O 1
ATOM 1588 N N . LEU A 1 195 ? -23.481 -7.922 12.605 1.00 71.31 195 LEU A N 1
ATOM 1589 C CA . LEU A 1 195 ? -22.816 -6.879 11.812 1.00 71.31 195 LEU A CA 1
ATOM 1590 C C . LEU A 1 195 ? -21.290 -7.008 11.891 1.00 71.31 195 LEU A C 1
ATOM 1592 O O . LEU A 1 195 ? -20.622 -6.929 10.865 1.00 71.31 195 LEU A O 1
ATOM 1596 N N . LEU A 1 196 ? -20.745 -7.272 13.083 1.00 70.19 196 LEU A N 1
ATOM 1597 C CA . LEU A 1 196 ? -19.309 -7.493 13.274 1.00 70.19 196 LEU A CA 1
ATOM 1598 C C . LEU A 1 196 ? -18.815 -8.733 12.521 1.00 70.19 196 LEU A C 1
ATOM 1600 O O . LEU A 1 196 ? -17.787 -8.661 11.861 1.00 70.19 196 LEU A O 1
ATOM 1604 N N . THR A 1 197 ? -19.561 -9.838 12.543 1.00 72.50 197 THR A N 1
ATOM 1605 C CA . THR A 1 197 ? -19.235 -11.064 11.804 1.00 72.50 197 THR A CA 1
ATOM 1606 C C . THR A 1 197 ? -19.249 -10.835 10.295 1.00 72.50 197 THR A C 1
ATOM 1608 O O . THR A 1 197 ? -18.382 -11.364 9.607 1.00 72.50 197 THR A O 1
ATOM 1611 N N . ARG A 1 198 ? -20.177 -10.022 9.764 1.00 76.56 198 ARG A N 1
ATOM 1612 C CA . ARG A 1 198 ? -20.160 -9.641 8.340 1.00 76.56 198 ARG A CA 1
ATOM 1613 C C . ARG A 1 198 ? -18.928 -8.806 7.998 1.00 76.56 198 ARG A C 1
ATOM 1615 O O . ARG A 1 198 ? -18.190 -9.186 7.103 1.00 76.56 198 ARG A O 1
ATOM 1622 N N . ILE A 1 199 ? -18.641 -7.762 8.778 1.00 79.38 199 ILE A N 1
ATOM 1623 C CA . ILE A 1 199 ? -17.444 -6.921 8.591 1.00 79.38 199 ILE A CA 1
ATOM 1624 C C . ILE A 1 199 ? -16.159 -7.755 8.661 1.00 79.38 199 ILE A C 1
ATOM 1626 O O . ILE A 1 199 ? -15.231 -7.529 7.893 1.00 79.38 199 ILE A O 1
ATOM 1630 N N . VAL A 1 200 ? -16.100 -8.726 9.573 1.00 79.69 200 VAL A N 1
ATOM 1631 C CA . VAL A 1 200 ? -14.964 -9.641 9.711 1.00 79.69 200 VAL A CA 1
ATOM 1632 C C . VAL A 1 200 ? -14.831 -10.557 8.506 1.00 79.69 200 VAL A C 1
ATOM 1634 O O . VAL A 1 200 ? -13.730 -10.717 7.993 1.00 79.69 200 VAL A O 1
ATOM 1637 N N . ARG A 1 201 ? -15.932 -11.158 8.053 1.00 80.19 201 ARG A N 1
ATOM 1638 C CA . ARG A 1 201 ? -15.927 -12.049 6.892 1.00 80.19 201 ARG A CA 1
ATOM 1639 C C . ARG A 1 201 ? -15.490 -11.302 5.636 1.00 80.19 201 ARG A C 1
ATOM 1641 O O . ARG A 1 201 ? -14.625 -11.783 4.912 1.00 80.19 201 ARG A O 1
ATOM 1648 N N . ASP A 1 202 ? -16.059 -10.125 5.416 1.00 84.19 202 ASP A N 1
ATOM 1649 C CA . ASP A 1 202 ? -15.784 -9.318 4.233 1.00 84.19 202 ASP A CA 1
ATOM 1650 C C . ASP A 1 202 ? -14.354 -8.738 4.308 1.00 84.19 202 ASP A C 1
ATOM 1652 O O . ASP A 1 202 ? -13.612 -8.767 3.328 1.00 84.19 202 ASP A O 1
ATOM 1656 N N . GLY A 1 203 ? -13.897 -8.338 5.502 1.00 82.88 203 GLY A N 1
ATOM 1657 C CA . GLY A 1 203 ? -12.512 -7.924 5.742 1.00 82.88 203 GLY A CA 1
ATOM 1658 C C . GLY A 1 203 ? -11.487 -9.054 5.591 1.00 82.88 203 GLY A C 1
ATOM 1659 O O . GLY A 1 203 ? -10.376 -8.810 5.129 1.00 82.88 203 GLY A O 1
ATOM 1660 N N . ALA A 1 204 ? -11.846 -10.292 5.938 1.00 85.88 204 ALA A N 1
ATOM 1661 C CA . ALA A 1 204 ? -10.991 -11.458 5.734 1.00 85.88 204 ALA A CA 1
ATOM 1662 C C . ALA A 1 204 ? -10.875 -11.833 4.257 1.00 85.88 204 ALA A C 1
ATOM 1664 O O . ALA A 1 204 ? -9.778 -12.145 3.803 1.00 85.88 204 ALA A O 1
ATOM 1665 N N . ALA A 1 205 ? -11.971 -11.751 3.498 1.00 86.25 205 ALA A N 1
ATOM 1666 C CA . ALA A 1 205 ? -11.934 -11.947 2.052 1.00 86.25 205 ALA A CA 1
ATOM 1667 C C . ALA A 1 205 ? -11.003 -10.926 1.378 1.00 86.25 205 ALA A C 1
ATOM 1669 O O . ALA A 1 205 ? -10.149 -11.309 0.581 1.00 86.25 205 ALA A O 1
ATOM 1670 N N . TYR A 1 206 ? -11.099 -9.651 1.769 1.00 84.81 206 TYR A N 1
ATOM 1671 C CA . TYR A 1 206 ? -10.195 -8.603 1.291 1.00 84.81 206 TYR A CA 1
ATOM 1672 C C . TYR A 1 206 ? -8.728 -8.885 1.649 1.00 84.81 206 TYR A C 1
ATOM 1674 O O . TYR A 1 206 ? -7.845 -8.772 0.802 1.00 84.81 206 TYR A O 1
ATOM 1682 N N . TYR A 1 207 ? -8.461 -9.328 2.881 1.00 87.81 207 TYR A N 1
ATOM 1683 C CA . TYR A 1 207 ? -7.104 -9.668 3.307 1.00 87.81 207 TYR A CA 1
ATOM 1684 C C . TYR A 1 207 ? -6.508 -10.855 2.533 1.00 87.81 207 TYR A C 1
ATOM 1686 O O . TYR A 1 207 ? -5.326 -10.842 2.206 1.00 87.81 207 TYR A O 1
ATOM 1694 N N . VAL A 1 208 ? -7.313 -11.868 2.196 1.00 88.69 208 VAL A N 1
ATOM 1695 C CA . VAL A 1 208 ? -6.859 -12.992 1.358 1.00 88.69 208 VAL A CA 1
ATOM 1696 C C . VAL A 1 208 ? -6.449 -12.502 -0.030 1.00 88.69 208 VAL A C 1
ATOM 1698 O O . VAL A 1 208 ? -5.401 -12.909 -0.525 1.00 88.69 208 VAL A O 1
ATOM 1701 N N . ILE A 1 209 ? -7.231 -11.600 -0.633 1.00 88.56 209 ILE A N 1
ATOM 1702 C CA . ILE A 1 209 ? -6.903 -11.001 -1.934 1.00 88.56 209 ILE A CA 1
ATOM 1703 C C . ILE A 1 209 ? -5.579 -10.231 -1.844 1.00 88.56 209 ILE A C 1
ATOM 1705 O O . ILE A 1 209 ? -4.679 -10.483 -2.643 1.00 88.56 209 ILE A O 1
ATOM 1709 N N . LEU A 1 210 ? -5.413 -9.376 -0.829 1.00 85.50 210 LEU A N 1
ATOM 1710 C CA . LEU A 1 210 ? -4.147 -8.676 -0.577 1.00 85.50 210 LEU A CA 1
ATOM 1711 C C . LEU A 1 210 ? -2.971 -9.640 -0.384 1.00 85.50 210 LEU A C 1
ATOM 1713 O O . LEU A 1 210 ? -1.898 -9.425 -0.939 1.00 85.50 210 LEU A O 1
ATOM 1717 N N . GLY A 1 211 ? -3.169 -10.734 0.354 1.00 87.69 211 GLY A N 1
ATOM 1718 C CA . GLY A 1 211 ? -2.150 -11.763 0.547 1.00 87.69 211 GLY A CA 1
ATOM 1719 C C . GLY A 1 211 ? -1.702 -12.403 -0.769 1.00 87.69 211 GLY A C 1
ATOM 1720 O O . GLY A 1 211 ? -0.506 -12.584 -0.982 1.00 87.69 211 GLY A O 1
ATOM 1721 N N . VAL A 1 212 ? -2.636 -12.683 -1.682 1.00 89.50 212 VAL A N 1
ATOM 1722 C CA . VAL A 1 212 ? -2.313 -13.181 -3.030 1.00 89.50 212 VAL A CA 1
ATOM 1723 C C . VAL A 1 212 ? -1.514 -12.144 -3.821 1.00 89.50 212 VAL A C 1
ATOM 1725 O O . VAL A 1 212 ? -0.525 -12.504 -4.458 1.00 89.50 212 VAL A O 1
ATOM 1728 N N . VAL A 1 213 ? -1.883 -10.862 -3.738 1.00 87.12 213 VAL A N 1
ATOM 1729 C CA . VAL A 1 213 ? -1.137 -9.773 -4.388 1.00 87.12 213 VAL A CA 1
ATOM 1730 C C . VAL A 1 213 ? 0.288 -9.680 -3.830 1.00 87.12 213 VAL A C 1
ATOM 1732 O O . VAL A 1 213 ? 1.243 -9.670 -4.606 1.00 87.12 213 VAL A O 1
ATOM 1735 N N . TYR A 1 214 ? 0.476 -9.726 -2.509 1.00 87.25 214 TYR A N 1
ATOM 1736 C CA . TYR A 1 214 ? 1.813 -9.721 -1.906 1.00 87.25 214 TYR A CA 1
ATOM 1737 C C . TYR A 1 214 ? 2.650 -10.940 -2.302 1.00 87.25 214 TYR A C 1
ATOM 1739 O O . TYR A 1 214 ? 3.825 -10.792 -2.636 1.00 87.25 214 TYR A O 1
ATOM 1747 N N . LEU A 1 215 ? 2.059 -12.137 -2.333 1.00 87.81 215 LEU A N 1
ATOM 1748 C CA . LEU A 1 215 ? 2.746 -13.337 -2.815 1.00 87.81 215 LEU A CA 1
ATOM 1749 C C . LEU A 1 215 ? 3.149 -13.198 -4.285 1.00 87.81 215 LEU A C 1
ATOM 1751 O O . LEU A 1 215 ? 4.267 -13.565 -4.647 1.00 87.81 215 LEU A O 1
ATOM 1755 N N . SER A 1 216 ? 2.284 -12.617 -5.120 1.00 86.06 216 SER A N 1
ATOM 1756 C CA . SER A 1 216 ? 2.608 -12.343 -6.520 1.00 86.06 216 SER A CA 1
ATOM 1757 C C . SER A 1 216 ? 3.782 -11.366 -6.656 1.00 86.06 216 SER A C 1
ATOM 1759 O O . SER A 1 216 ? 4.672 -11.615 -7.468 1.00 86.06 216 SER A O 1
ATOM 1761 N N . ASN A 1 217 ? 3.869 -10.337 -5.800 1.00 84.06 217 ASN A N 1
ATOM 1762 C CA . ASN A 1 217 ? 5.008 -9.413 -5.756 1.00 84.06 217 ASN A CA 1
ATOM 1763 C C . ASN A 1 217 ? 6.302 -10.131 -5.364 1.00 84.06 217 ASN A C 1
ATOM 1765 O O . ASN A 1 217 ? 7.330 -9.935 -6.009 1.00 84.06 217 ASN A O 1
ATOM 1769 N N . ILE A 1 218 ? 6.261 -11.001 -4.350 1.00 85.69 218 ILE A N 1
ATOM 1770 C CA . ILE A 1 218 ? 7.431 -11.774 -3.904 1.00 85.69 218 ILE A CA 1
ATOM 1771 C C . ILE A 1 218 ? 7.925 -12.698 -5.024 1.00 85.69 218 ILE A C 1
ATOM 1773 O O . ILE A 1 218 ? 9.121 -12.737 -5.310 1.00 85.69 218 ILE A O 1
ATOM 1777 N N . ILE A 1 219 ? 7.015 -13.414 -5.691 1.00 86.00 219 ILE A N 1
ATOM 1778 C CA . ILE A 1 219 ? 7.361 -14.322 -6.795 1.00 86.00 219 ILE A CA 1
ATOM 1779 C C . ILE A 1 219 ? 7.943 -13.535 -7.974 1.00 86.00 219 ILE A C 1
ATOM 1781 O O . ILE A 1 219 ? 8.991 -13.907 -8.502 1.00 86.00 219 ILE A O 1
ATOM 1785 N N . THR A 1 220 ? 7.303 -12.429 -8.357 1.00 81.25 220 THR A N 1
ATOM 1786 C CA . THR A 1 220 ? 7.754 -11.573 -9.464 1.00 81.25 220 THR A CA 1
ATOM 1787 C C . THR A 1 220 ? 9.131 -10.977 -9.159 1.00 81.25 220 THR A C 1
ATOM 1789 O O . THR A 1 220 ? 10.009 -11.005 -10.015 1.00 81.25 220 THR A O 1
ATOM 1792 N N . SER A 1 221 ? 9.387 -10.583 -7.910 1.00 77.81 221 SER A N 1
ATOM 1793 C CA . SER A 1 221 ? 10.699 -10.093 -7.465 1.00 77.81 221 SER A CA 1
ATOM 1794 C C . SER A 1 221 ? 11.816 -11.140 -7.584 1.00 77.81 221 SER A C 1
ATOM 1796 O O . SER A 1 221 ? 12.965 -10.788 -7.838 1.00 77.81 221 SER A O 1
ATOM 1798 N N . LEU A 1 222 ? 11.508 -12.429 -7.387 1.00 79.94 222 LEU A N 1
ATOM 1799 C CA . LEU A 1 222 ? 12.502 -13.511 -7.402 1.00 79.94 222 LEU A CA 1
ATOM 1800 C C . LEU A 1 222 ? 12.735 -14.113 -8.791 1.00 79.94 222 LEU A C 1
ATOM 1802 O O . LEU A 1 222 ? 13.844 -14.562 -9.079 1.00 79.94 222 LEU A O 1
ATOM 1806 N N . VAL A 1 223 ? 11.694 -14.168 -9.625 1.00 80.81 223 VAL A N 1
ATOM 1807 C CA . VAL A 1 223 ? 11.696 -14.935 -10.882 1.00 80.81 223 VAL A CA 1
ATOM 1808 C C . VAL A 1 223 ? 11.691 -14.032 -12.115 1.00 80.81 223 VAL A C 1
ATOM 1810 O O . VAL A 1 223 ? 12.208 -14.427 -13.161 1.00 80.81 223 VAL A O 1
ATOM 1813 N N . ALA A 1 224 ? 11.100 -12.837 -12.034 1.00 73.50 224 ALA A N 1
ATOM 1814 C CA . ALA A 1 224 ? 10.862 -12.032 -13.222 1.00 73.50 224 ALA A CA 1
ATOM 1815 C C . ALA A 1 224 ? 12.141 -11.344 -13.734 1.00 73.50 224 ALA A C 1
ATOM 1817 O O . ALA A 1 224 ? 13.030 -10.988 -12.948 1.00 73.50 224 ALA A O 1
ATOM 1818 N N . PRO A 1 225 ? 12.223 -11.100 -15.058 1.00 68.25 225 PRO A N 1
ATOM 1819 C CA . PRO A 1 225 ? 13.255 -10.259 -15.641 1.00 68.25 225 PRO A CA 1
ATOM 1820 C C . PRO A 1 225 ? 13.294 -8.881 -14.965 1.00 68.25 225 PRO A C 1
ATOM 1822 O O . PRO A 1 225 ? 12.234 -8.375 -14.597 1.00 68.25 225 PRO A O 1
ATOM 1825 N N . PRO A 1 226 ? 14.464 -8.226 -14.892 1.00 65.38 226 PRO A N 1
ATOM 1826 C CA . PRO A 1 226 ? 14.648 -6.970 -14.159 1.00 65.38 226 PRO A CA 1
ATOM 1827 C C . PRO A 1 226 ? 13.647 -5.853 -14.527 1.00 65.38 226 PRO A C 1
ATOM 1829 O O . PRO A 1 226 ? 13.272 -5.056 -13.678 1.00 65.38 226 PRO A O 1
ATOM 1832 N N . ALA A 1 227 ? 13.154 -5.836 -15.771 1.00 62.31 227 ALA A N 1
ATOM 1833 C CA . ALA A 1 227 ? 12.161 -4.870 -16.256 1.00 62.31 227 ALA A CA 1
ATOM 1834 C C . ALA A 1 227 ? 10.711 -5.127 -15.794 1.00 62.31 227 ALA A C 1
ATOM 1836 O O . ALA A 1 227 ? 9.860 -4.261 -15.973 1.00 62.31 227 ALA A O 1
ATOM 1837 N N . LEU A 1 228 ? 10.402 -6.323 -15.280 1.00 66.31 228 LEU A N 1
ATOM 1838 C CA . LEU A 1 228 ? 9.048 -6.725 -14.879 1.00 66.31 228 LEU A CA 1
ATOM 1839 C C . LEU A 1 228 ? 8.897 -6.890 -13.357 1.00 66.31 228 LEU A C 1
ATOM 1841 O O . LEU A 1 228 ? 7.788 -7.153 -12.900 1.00 66.31 228 LEU A O 1
ATOM 1845 N N . GLN A 1 229 ? 9.983 -6.752 -12.587 1.00 68.06 229 GLN A N 1
ATOM 1846 C CA . GLN A 1 229 ? 10.007 -7.038 -11.145 1.00 68.06 229 GLN A CA 1
ATOM 1847 C C . GLN A 1 229 ? 9.037 -6.164 -10.336 1.00 68.06 229 GLN A C 1
ATOM 1849 O O . GLN A 1 229 ? 8.432 -6.664 -9.390 1.00 68.06 229 GLN A O 1
ATOM 1854 N N . ASP A 1 230 ? 8.808 -4.922 -10.771 1.00 64.19 230 ASP A N 1
ATOM 1855 C CA . ASP A 1 230 ? 7.983 -3.940 -10.054 1.00 64.19 230 ASP A CA 1
ATOM 1856 C C . ASP A 1 230 ? 6.575 -3.738 -10.654 1.00 64.19 230 ASP A C 1
ATOM 1858 O O . ASP A 1 230 ? 5.785 -2.926 -10.176 1.00 64.19 230 ASP A O 1
ATOM 1862 N N . ILE A 1 231 ? 6.189 -4.494 -11.690 1.00 66.50 231 ILE A N 1
ATOM 1863 C CA . ILE A 1 231 ? 4.886 -4.289 -12.357 1.00 66.50 231 ILE A CA 1
ATOM 1864 C C . ILE A 1 231 ? 3.708 -4.631 -11.441 1.00 66.50 231 ILE A C 1
ATOM 1866 O O . ILE A 1 231 ? 2.653 -4.002 -11.490 1.00 66.50 231 ILE A O 1
ATOM 1870 N N . SER A 1 232 ? 3.851 -5.640 -10.598 1.00 65.62 232 SER A N 1
ATOM 1871 C CA . SER A 1 232 ? 2.761 -6.076 -9.729 1.00 65.62 232 SER A CA 1
ATOM 1872 C C . SER A 1 232 ? 2.515 -5.105 -8.558 1.00 65.62 232 SER A C 1
ATOM 1874 O O . SER A 1 232 ? 1.426 -5.094 -7.982 1.00 65.62 232 SER A O 1
ATOM 1876 N N . VAL A 1 233 ? 3.463 -4.201 -8.279 1.00 68.31 233 VAL A N 1
ATOM 1877 C CA . VAL A 1 233 ? 3.336 -3.128 -7.275 1.00 68.31 233 VAL A CA 1
ATOM 1878 C C . VAL A 1 233 ? 2.208 -2.161 -7.624 1.00 68.31 233 VAL A C 1
ATOM 1880 O O . VAL A 1 233 ? 1.527 -1.662 -6.729 1.00 68.31 233 VAL A O 1
ATOM 1883 N N . 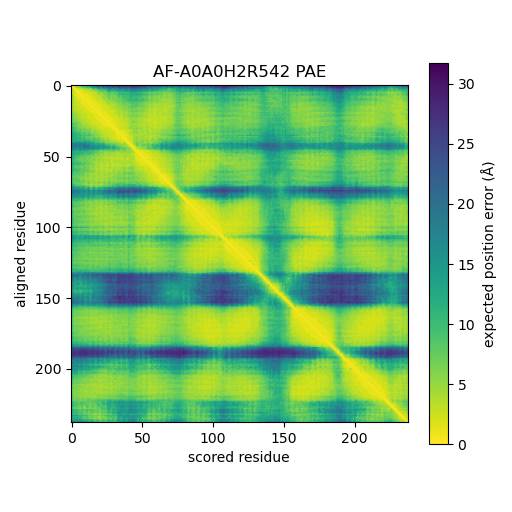TRP A 1 234 ? 1.952 -1.946 -8.918 1.00 67.50 234 TRP A N 1
ATOM 1884 C CA . TRP A 1 234 ? 0.851 -1.103 -9.379 1.00 67.50 234 TRP A CA 1
ATOM 1885 C C . TRP A 1 234 ? -0.493 -1.584 -8.841 1.00 67.50 234 TRP A C 1
ATOM 1887 O O . TRP A 1 234 ? -1.248 -0.766 -8.335 1.00 67.50 234 TRP A O 1
ATOM 1897 N N . PHE A 1 235 ? -0.749 -2.895 -8.857 1.00 64.69 235 PHE A N 1
ATOM 1898 C CA . PHE A 1 235 ? -1.989 -3.474 -8.331 1.00 64.69 235 PHE A CA 1
ATOM 1899 C C . PHE A 1 235 ? -2.067 -3.466 -6.810 1.00 64.69 235 PHE A C 1
ATOM 1901 O O . PHE A 1 235 ? -3.161 -3.397 -6.273 1.00 64.69 235 PHE A O 1
ATOM 1908 N N . ALA A 1 236 ? -0.934 -3.535 -6.109 1.00 64.12 236 ALA A N 1
ATOM 1909 C CA . ALA A 1 236 ? -0.928 -3.488 -4.647 1.00 64.12 236 ALA A CA 1
ATOM 1910 C C . ALA A 1 236 ? -1.353 -2.119 -4.094 1.00 64.12 236 ALA A C 1
ATOM 1912 O O . ALA A 1 236 ? -1.765 -2.030 -2.940 1.00 64.12 236 ALA A O 1
ATOM 1913 N N . ASN A 1 237 ? -1.232 -1.067 -4.908 1.00 61.47 237 ASN A N 1
ATOM 1914 C CA . ASN A 1 237 ? -1.629 0.284 -4.536 1.00 61.47 237 ASN A CA 1
ATOM 1915 C C . ASN A 1 237 ? -3.046 0.654 -5.032 1.00 61.47 237 ASN A C 1
ATOM 1917 O O . ASN A 1 237 ? -3.543 1.719 -4.667 1.00 61.47 237 ASN A O 1
ATOM 1921 N N . VAL A 1 238 ? -3.690 -0.174 -5.865 1.00 56.81 238 VAL A N 1
ATOM 1922 C CA . VAL A 1 238 ? -5.094 0.002 -6.297 1.00 56.81 238 VAL A CA 1
ATOM 1923 C C . VAL A 1 238 ? -6.025 -0.625 -5.272 1.00 56.81 238 VAL A C 1
ATOM 1925 O O . VAL A 1 238 ? -6.961 0.086 -4.854 1.00 56.81 238 VAL A O 1
#

Foldseek 3Di:
DVQVVVLVVLLVVLLVLLVVLLVVLVVVVVVCVVVCCVPQVPDPDDPLSVLVCCLSVLLVVLSVVVNCLQPVLPLDPVCLCSVVVSLLVNLVSVLVSLLVVLCVLVVNPVVSNVVLVVLVVVLSVLSVCQVPVDAPQPCAPNCVVRVSHSQRRFHQLVSQLVSLVSSLVSVVVSLVSNLVSLVVVLVPDPPCNVVSVVVNVVVVVVNVVLNVLSVVLNCLSVPPDRRRNCSSVSNNSD

Radius of gyration: 20.11 Å; Cα contacts (8 Å, |Δi|>4): 171; chains: 1; bounding box: 52×32×59 Å

Sequence (238 aa):
MSDLAVAVIQRQSVYYYTLASFVICYYDYFLTLDDEIRYFWRRKFGLTAFLFFLNRYTQFLGTIPVVILTFARLSDKGFQPYHHYFVVFTLIVGSLILILRTYALYGGSRKVLYTLAMLWVIAVGIGIWTIMSRSTVVKSPVDVLFPNVCLEPSYNGQRLALTWIVVFTFDSVVFGLTMFKVMTSSTTVNGRSRLLTRIVRDGAAYYVILGVVYLSNIITSLVAPPALQDISVWFANV

Solvent-accessible surface area (backbone atoms only — not comparable to full-atom values): 13170 Å² total; per-residue (Å²): 115,67,66,61,55,52,36,52,52,55,52,50,49,52,54,53,52,55,50,51,36,51,53,52,40,52,50,54,50,62,71,46,42,65,58,42,52,66,63,55,70,76,44,86,86,43,74,69,56,51,52,50,49,51,52,52,50,47,54,62,56,61,46,48,61,53,50,47,40,67,73,67,48,60,69,49,83,85,56,67,60,48,59,60,55,49,54,54,48,51,52,52,50,52,52,52,51,53,51,51,53,44,25,56,74,58,74,64,42,63,68,60,45,53,55,52,50,52,54,47,52,52,44,52,50,50,43,51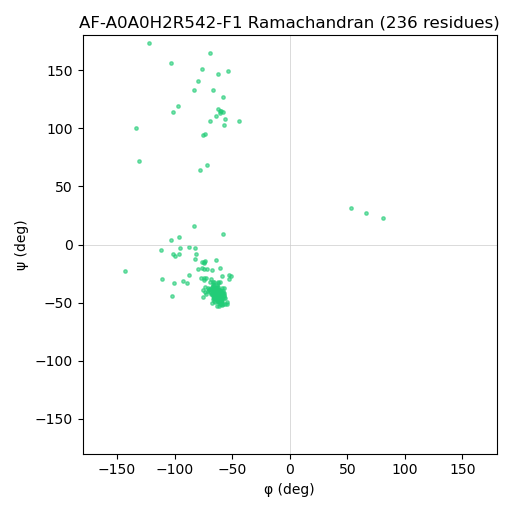,47,57,69,70,49,83,54,76,64,52,75,39,76,46,51,75,75,38,73,46,55,84,66,73,75,22,59,60,33,68,51,55,22,50,42,42,51,43,52,50,50,52,52,50,52,53,50,50,53,43,51,53,51,52,58,65,60,42,77,78,41,101,74,63,33,68,62,51,51,47,54,50,52,56,51,48,55,52,49,52,53,51,51,52,49,45,51,50,34,29,49,30,16,69,70,42,59,62,86,50,31,66,59,55,55,52,59,73,73,89

Secondary structure (DSSP, 8-state):
-HHHHHHHHHHHHHHHHHHHHHHHHHHHHHHHHHHHIIIIITS---HHHHHHHHHHHHHHHHHHHHHHHHHH----TTTTTHHHHHHHHHHHHHHHHHHHHHHHHTTT-HHHHHHHHHHHHHHHHHHHHHHHS----B--HHHHH-TTS----B--HHHHHHHHHHHHHHHHHHHHHHHHHHHHHHTT-TTTHHHHHHHHHHHHHHHHHHHHHHHHHHHHHHHS-TTTTTTTHHHHT-

InterPro domains:
  IPR045340 Domain of unknown function DUF6533 [PF20151] (16-58)